Protein AF-A0A951J9G6-F1 (afdb_monomer)

Foldseek 3Di:
DDWPDKDFADDDPRDDPDDTPDIDTDDDDQADAPDDQVVVVVVVVVVVVVVVEDEDQDDDDPVRVVVGVHYDHDDDDDDAHDDFDDCPDPLNVLLLVLLQVLCVVLVHDHDDDDRDDSDDDNCCCACVVVVHDDDDDDLADPPQQVVHPNRDGDVSSVVSVVSSVVSSVPGDDDPDPDD

Sequence (179 aa):
LTVRGMASGNVGPLARNAIPSTAEAVLGVRLVKGNDPAHMLDLVEAHIRRQGYHIVREEPDRGTRLRHAKIARIRRSGGYPAARTSMDLPVVREVTRAAEAAADAAGLGPLVLLPTLGGSLPLYLFTDVMGKPAVIVPVANHDNNQHAPDENLRLANLWYAVDLYAALLTMPGAALPEE

Solvent-accessible surface area (backbone atoms only — not comparable to full-atom values): 11408 Å² total; per-residue (Å²): 120,44,80,78,46,72,52,62,69,60,65,74,97,63,48,67,103,65,84,60,94,57,72,51,72,44,75,44,77,86,67,50,72,90,47,54,52,68,59,55,52,49,54,53,52,52,49,45,42,74,74,60,33,48,77,41,73,57,88,79,50,72,68,55,59,74,75,38,98,38,72,40,71,56,80,86,74,88,78,71,52,38,62,70,49,67,74,81,39,70,60,46,48,50,49,48,52,33,45,46,54,40,30,53,76,71,73,46,72,84,81,86,85,67,78,66,73,96,72,87,71,81,49,32,58,36,45,70,70,64,67,36,84,63,84,88,83,84,53,72,52,96,81,19,36,83,98,47,81,80,56,51,68,54,67,69,38,54,56,48,39,53,52,32,50,51,36,58,75,66,46,84,76,64,80,71,79,81,132

pLDDT: mean 93.14, std 9.07, range [40.97, 98.62]

Mean predicted aligned error: 5.39 Å

Secondary structure (DSSP, 8-state):
-EEEEEE-S--GGG--S---S--EEEEE----TT--HHHHHHHHHHHHHHTTPEEESSPPPHHHHHH-SSEEE-PPPP--PPP---TTSHHHHHHHHHHHHHHHHTT-------S--SS---THIIIIIS---------S-TT--TTSTT----HHHHHHHHHHHHHHHHSPPP-PPP-

Radius of gyration: 24.0 Å; Cα contacts (8 Å, |Δi|>4): 178; chains: 1; bounding box: 55×32×70 Å

Structure (mmCIF, N/CA/C/O backbone):
data_AF-A0A951J9G6-F1
#
_entry.id   AF-A0A951J9G6-F1
#
loop_
_atom_site.group_PDB
_atom_site.id
_atom_site.type_symbol
_atom_site.label_atom_id
_atom_site.label_alt_id
_atom_site.label_comp_id
_atom_site.label_asym_id
_atom_site.label_entity_id
_atom_site.label_seq_id
_atom_site.pdbx_PDB_ins_code
_atom_site.Cartn_x
_atom_site.Cartn_y
_atom_site.Cartn_z
_atom_site.occupancy
_atom_site.B_iso_or_equiv
_atom_site.auth_seq_id
_atom_site.auth_comp_id
_atom_site.auth_asym_id
_atom_site.auth_atom_id
_atom_site.pdbx_PDB_model_num
ATOM 1 N N . LEU A 1 1 ? -0.631 -7.786 9.550 1.00 88.62 1 LEU A N 1
ATOM 2 C CA . LEU A 1 1 ? -1.514 -6.799 10.214 1.00 88.62 1 LEU A CA 1
ATOM 3 C C . LEU A 1 1 ? -0.626 -5.730 10.828 1.00 88.62 1 LEU A C 1
ATOM 5 O O . LEU A 1 1 ? 0.357 -6.096 11.457 1.00 88.62 1 LEU A O 1
ATOM 9 N N . THR A 1 2 ? -0.946 -4.454 10.644 1.00 94.06 2 THR A N 1
ATOM 10 C CA . THR A 1 2 ? -0.148 -3.328 11.151 1.00 94.06 2 THR A CA 1
ATOM 11 C C . THR A 1 2 ? -1.032 -2.412 11.988 1.00 94.06 2 THR A C 1
ATOM 13 O O . THR A 1 2 ? -2.149 -2.107 11.575 1.00 94.06 2 THR A O 1
ATOM 16 N N . VAL A 1 3 ? -0.545 -1.944 13.136 1.00 96.56 3 VAL A N 1
ATOM 17 C CA . VAL A 1 3 ? -1.194 -0.868 13.901 1.00 96.56 3 VAL A CA 1
ATOM 18 C C . VAL A 1 3 ? -0.681 0.459 13.347 1.00 96.56 3 VAL A C 1
ATOM 20 O O . VAL A 1 3 ? 0.501 0.758 13.468 1.00 96.56 3 VAL A O 1
ATOM 23 N N . ARG A 1 4 ? -1.551 1.230 12.689 1.00 94.56 4 ARG A N 1
ATOM 24 C CA . ARG A 1 4 ? -1.211 2.553 12.135 1.00 94.56 4 ARG A CA 1
ATOM 25 C C . ARG A 1 4 ? -1.213 3.643 13.201 1.00 94.56 4 ARG A C 1
ATOM 27 O O . ARG A 1 4 ? -0.534 4.647 13.049 1.00 94.56 4 ARG A O 1
ATOM 34 N N . GLY A 1 5 ? -1.998 3.446 14.252 1.00 96.56 5 GLY A N 1
ATOM 35 C CA . GLY A 1 5 ? -2.093 4.357 15.378 1.00 96.56 5 GLY A CA 1
ATOM 36 C C . GLY A 1 5 ? -2.960 3.759 16.471 1.00 96.56 5 GLY A C 1
ATOM 37 O O . GLY A 1 5 ? -3.804 2.900 16.203 1.00 96.56 5 GLY A O 1
ATOM 38 N N . MET A 1 6 ? -2.736 4.214 17.696 1.00 97.38 6 MET A N 1
ATOM 39 C CA . MET A 1 6 ? -3.552 3.878 18.853 1.00 97.38 6 MET A CA 1
ATOM 40 C C . MET A 1 6 ? -3.601 5.068 19.806 1.00 97.38 6 MET A C 1
ATOM 42 O O . MET A 1 6 ? -2.622 5.802 19.926 1.00 97.38 6 MET A O 1
ATOM 46 N N . ALA A 1 7 ? -4.730 5.253 20.478 1.00 97.06 7 ALA A N 1
ATOM 47 C CA . ALA A 1 7 ? -4.923 6.327 21.440 1.00 97.06 7 ALA A CA 1
ATOM 48 C C . ALA A 1 7 ? -5.828 5.868 22.589 1.00 97.06 7 ALA A C 1
ATOM 50 O O . ALA A 1 7 ? -6.816 5.164 22.374 1.00 97.06 7 ALA A O 1
ATOM 51 N N . SER A 1 8 ? -5.482 6.263 23.815 1.00 97.06 8 SER A N 1
ATOM 52 C CA . SER A 1 8 ? -6.302 6.076 25.014 1.00 97.06 8 SER A CA 1
ATOM 53 C C . SER A 1 8 ? -5.819 7.013 26.118 1.00 97.06 8 SER A C 1
ATOM 55 O O . SER A 1 8 ? -4.628 7.039 26.427 1.00 97.06 8 SER A O 1
ATOM 57 N N . GLY A 1 9 ? -6.742 7.766 26.719 1.00 95.31 9 GLY A N 1
ATOM 58 C CA . GLY A 1 9 ? -6.412 8.738 27.761 1.00 95.31 9 GLY A CA 1
ATOM 59 C C . GLY A 1 9 ? -5.468 9.856 27.295 1.00 95.31 9 GLY A C 1
ATOM 60 O O . GLY A 1 9 ? -5.197 10.022 26.108 1.00 95.31 9 GLY A O 1
ATOM 61 N N . ASN A 1 10 ? -4.979 10.636 28.259 1.00 94.38 10 ASN A N 1
ATOM 62 C CA . ASN A 1 10 ? -4.030 11.725 28.026 1.00 94.38 10 ASN A CA 1
ATOM 63 C C . ASN A 1 10 ? -2.628 11.334 28.505 1.00 94.38 10 ASN A C 1
ATOM 65 O O . ASN A 1 10 ? -2.487 10.615 29.494 1.00 94.38 10 ASN A O 1
ATOM 69 N N . VAL A 1 11 ? -1.599 11.878 27.852 1.00 93.69 11 VAL A N 1
ATOM 70 C CA . VAL A 1 11 ? -0.181 11.633 28.168 1.00 93.69 11 VAL A CA 1
ATOM 71 C C . VAL A 1 11 ? 0.557 12.928 28.527 1.00 93.69 11 VAL A C 1
ATOM 73 O O . VAL A 1 11 ? 0.077 14.031 28.254 1.00 93.69 11 VAL A O 1
ATOM 76 N N . GLY A 1 12 ? 1.739 12.801 29.141 1.00 95.44 12 GLY A N 1
ATOM 77 C CA . GLY A 1 12 ? 2.614 13.934 29.460 1.00 95.44 12 GLY A CA 1
ATOM 78 C C . GLY A 1 12 ? 1.981 14.926 30.451 1.00 95.44 12 GLY A C 1
ATOM 79 O O . GLY A 1 12 ? 1.337 14.490 31.407 1.00 95.44 12 GLY A O 1
ATOM 80 N N . PRO A 1 13 ? 2.111 16.251 30.235 1.00 96.81 13 PRO A N 1
ATOM 81 C CA . PRO A 1 13 ? 1.537 17.275 31.120 1.00 96.81 13 PRO A CA 1
ATOM 82 C C . PRO A 1 13 ? 0.011 17.202 31.297 1.00 96.81 13 PRO A C 1
ATOM 84 O O . PRO A 1 13 ? -0.529 17.796 32.225 1.00 96.81 13 PRO A O 1
ATOM 87 N N . LEU A 1 14 ? -0.695 16.494 30.408 1.00 94.62 14 LEU A N 1
ATOM 88 C CA . LEU A 1 14 ? -2.150 16.326 30.453 1.00 94.62 14 LEU A CA 1
ATOM 89 C C . LEU A 1 14 ? -2.593 15.031 31.159 1.00 94.62 14 LEU A C 1
ATOM 91 O O . LEU A 1 14 ? -3.798 14.761 31.213 1.00 94.62 14 LEU A O 1
ATOM 95 N N . ALA A 1 15 ? -1.654 14.221 31.665 1.00 93.94 15 ALA A N 1
ATOM 96 C CA . ALA A 1 15 ? -1.939 12.952 32.331 1.00 93.94 15 ALA A CA 1
ATOM 97 C C . ALA A 1 15 ? -2.806 13.142 33.590 1.00 93.94 15 ALA A C 1
ATOM 99 O O . ALA A 1 15 ? -2.664 14.114 34.332 1.00 93.94 15 ALA A O 1
ATOM 100 N N . ARG A 1 16 ? -3.729 12.202 33.836 1.00 93.00 16 ARG A N 1
ATOM 101 C CA . ARG A 1 16 ? -4.649 12.222 34.987 1.00 93.00 16 ARG A CA 1
ATOM 102 C C . ARG A 1 16 ? -4.827 10.818 35.563 1.00 93.00 16 ARG A C 1
ATOM 104 O O . ARG A 1 16 ? -4.829 9.848 34.811 1.00 93.00 16 ARG A O 1
ATOM 111 N N . ASN A 1 17 ? -5.085 10.728 36.870 1.00 93.81 17 ASN A N 1
ATOM 112 C CA . ASN A 1 17 ? -5.483 9.491 37.559 1.00 93.81 17 ASN A CA 1
ATOM 113 C C . ASN A 1 17 ? -6.954 9.151 37.260 1.00 93.81 17 ASN A C 1
ATOM 115 O O . ASN A 1 17 ? -7.809 9.190 38.142 1.00 93.81 17 ASN A O 1
ATOM 119 N N . ALA A 1 18 ? -7.263 8.888 35.994 1.00 92.25 18 ALA A N 1
ATOM 120 C CA . ALA A 1 18 ? -8.600 8.560 35.523 1.00 92.25 18 ALA A CA 1
ATOM 121 C C . ALA A 1 18 ? -8.566 7.262 34.714 1.00 92.25 18 ALA A C 1
ATOM 123 O O . ALA A 1 18 ? -7.593 6.987 34.016 1.00 92.25 18 ALA A O 1
ATOM 124 N N . ILE A 1 19 ? -9.647 6.485 34.778 1.00 93.62 19 ILE A N 1
ATOM 125 C CA . ILE A 1 19 ? -9.846 5.326 33.904 1.00 93.62 19 ILE A CA 1
ATOM 126 C C . ILE A 1 19 ? -10.368 5.855 32.558 1.00 93.62 19 ILE A C 1
ATOM 128 O O . ILE A 1 19 ? -11.456 6.440 32.538 1.00 93.62 19 ILE A O 1
ATOM 132 N N . PRO A 1 20 ? -9.638 5.691 31.437 1.00 94.69 20 PRO A N 1
ATOM 133 C CA . PRO A 1 20 ? -10.120 6.133 30.133 1.00 94.69 20 PRO A CA 1
ATOM 134 C C . PRO A 1 20 ? -11.417 5.414 29.758 1.00 94.69 20 PRO A C 1
ATOM 136 O O . PRO A 1 20 ? -11.527 4.196 29.880 1.00 94.69 20 PRO A O 1
ATOM 139 N N . SER A 1 21 ? -12.403 6.167 29.275 1.00 92.62 21 SER A N 1
ATOM 140 C CA . SER A 1 21 ? -13.702 5.615 28.874 1.00 92.62 21 SER A CA 1
ATOM 141 C C . SER A 1 21 ? -13.675 4.929 27.504 1.00 92.62 21 SER A C 1
ATOM 143 O O . SER A 1 21 ? -14.620 4.216 27.159 1.00 92.62 21 SER A O 1
ATOM 145 N N . THR A 1 22 ? -12.619 5.159 26.717 1.00 95.06 22 THR A N 1
ATOM 146 C CA . THR A 1 22 ? -12.421 4.605 25.375 1.00 95.06 22 THR A CA 1
ATOM 147 C C . THR A 1 22 ? -10.939 4.370 25.094 1.00 95.06 22 THR A C 1
ATOM 149 O O . THR A 1 22 ? -10.069 5.024 25.669 1.00 95.06 22 THR A O 1
ATOM 152 N N . ALA A 1 23 ? -10.677 3.437 24.185 1.00 96.62 23 ALA A N 1
ATOM 153 C CA . ALA A 1 23 ? -9.402 3.269 23.510 1.00 96.62 23 ALA A CA 1
ATOM 154 C C . ALA A 1 23 ? -9.696 3.015 22.029 1.00 96.62 23 ALA A C 1
ATOM 156 O O . ALA A 1 23 ? -10.648 2.302 21.700 1.00 96.62 23 ALA A O 1
ATOM 157 N N . GLU A 1 24 ? -8.894 3.592 21.144 1.00 97.19 24 GLU A N 1
ATOM 158 C CA . GLU A 1 24 ? -9.046 3.469 19.698 1.00 97.19 24 GLU A CA 1
ATOM 159 C C . GLU A 1 24 ? -7.742 2.980 19.071 1.00 97.19 24 GLU A C 1
ATOM 161 O O . GLU A 1 24 ? -6.650 3.332 19.518 1.00 97.19 24 GLU A O 1
ATOM 166 N N . ALA A 1 25 ? -7.859 2.157 18.030 1.00 97.06 25 ALA A N 1
ATOM 167 C CA . ALA A 1 25 ? -6.738 1.728 17.213 1.00 97.06 25 ALA A CA 1
ATOM 168 C C . ALA A 1 25 ? -7.148 1.698 15.741 1.00 97.06 25 ALA A C 1
ATOM 170 O O . ALA A 1 25 ? -8.239 1.245 15.394 1.00 97.06 25 ALA A O 1
ATOM 171 N N . VAL A 1 26 ? -6.243 2.141 14.871 1.00 96.94 26 VAL A N 1
ATOM 172 C CA . VAL A 1 26 ? -6.403 2.069 13.417 1.00 96.94 26 VAL A CA 1
ATOM 173 C C . VAL A 1 26 ? -5.521 0.945 12.902 1.00 96.94 26 VAL A C 1
ATOM 175 O O . VAL A 1 26 ? -4.300 0.974 13.064 1.00 96.94 26 VAL A O 1
ATOM 178 N N . LEU A 1 27 ? -6.135 -0.051 12.270 1.00 95.38 27 LEU A N 1
ATOM 179 C CA . LEU A 1 27 ? -5.443 -1.232 11.763 1.00 95.38 27 LEU A CA 1
ATOM 180 C C . LEU A 1 27 ? -5.332 -1.189 10.237 1.00 95.38 27 LEU A C 1
ATOM 182 O O . LEU A 1 27 ? -6.264 -0.795 9.543 1.00 95.38 27 LEU A O 1
ATOM 186 N N . GLY A 1 28 ? -4.187 -1.621 9.715 1.00 94.69 28 GLY A N 1
ATOM 187 C CA . GLY A 1 28 ? -3.950 -1.849 8.294 1.00 94.69 28 GLY A CA 1
ATOM 188 C C . GLY A 1 28 ? -3.744 -3.334 8.001 1.00 94.69 28 GLY A C 1
ATOM 189 O O . GLY A 1 28 ? -2.938 -4.001 8.657 1.00 94.69 28 GLY A O 1
ATOM 190 N N . VAL A 1 29 ? -4.439 -3.852 6.990 1.00 94.38 29 VAL A N 1
ATOM 191 C CA . VAL A 1 29 ? -4.262 -5.221 6.491 1.00 94.38 29 VAL A CA 1
ATOM 192 C C . VAL A 1 29 ? -3.669 -5.141 5.088 1.00 94.38 29 VAL A C 1
ATOM 194 O O . VAL A 1 29 ? -4.336 -4.700 4.158 1.00 94.38 29 VAL A O 1
ATOM 197 N N . ARG A 1 30 ? -2.401 -5.538 4.931 1.00 94.94 30 ARG A N 1
ATOM 198 C CA . ARG A 1 30 ? -1.803 -5.730 3.603 1.00 94.94 30 ARG A CA 1
ATOM 199 C C . ARG A 1 30 ? -2.282 -7.063 3.042 1.00 94.94 30 ARG A C 1
ATOM 201 O O . ARG A 1 30 ? -2.253 -8.065 3.755 1.00 94.94 30 ARG A O 1
ATOM 208 N N . LEU A 1 31 ? -2.723 -7.040 1.792 1.00 95.06 31 LEU A N 1
ATOM 209 C CA . LEU A 1 31 ? -3.252 -8.198 1.081 1.00 95.06 31 LEU A CA 1
ATOM 210 C C . LEU A 1 31 ? -2.220 -8.729 0.091 1.00 95.06 31 LEU A C 1
ATOM 212 O O . LEU A 1 31 ? -1.398 -7.972 -0.426 1.00 95.06 31 LEU A O 1
ATOM 216 N N . VAL A 1 32 ? -2.295 -10.026 -0.189 1.00 94.31 32 VAL A N 1
ATOM 217 C CA . VAL A 1 32 ? -1.560 -10.683 -1.276 1.00 94.31 32 VAL A CA 1
ATOM 218 C C . VAL A 1 32 ? -2.544 -11.245 -2.302 1.00 94.31 32 VAL A C 1
ATOM 220 O O . VAL A 1 32 ? -3.741 -11.357 -2.025 1.00 94.31 32 VAL A O 1
ATOM 223 N N . LYS A 1 33 ? -2.058 -11.570 -3.508 1.00 91.75 33 LYS A N 1
ATOM 224 C CA . LYS A 1 33 ? -2.910 -12.106 -4.581 1.00 91.75 33 LYS A CA 1
ATOM 225 C C . LYS A 1 33 ? -3.667 -13.343 -4.087 1.00 91.75 33 LYS A C 1
ATOM 227 O O . LYS A 1 33 ? -3.072 -14.225 -3.473 1.00 91.75 33 LYS A O 1
ATOM 232 N N . GLY A 1 34 ? -4.970 -13.379 -4.361 1.00 92.38 34 GLY A N 1
ATOM 233 C CA . GLY A 1 34 ? -5.889 -14.419 -3.890 1.00 92.38 34 GLY A CA 1
ATOM 234 C C . GLY A 1 34 ? -6.633 -14.076 -2.596 1.00 92.38 34 GLY A C 1
ATOM 235 O O . GLY A 1 34 ? -7.557 -14.793 -2.230 1.00 92.38 34 GLY A O 1
ATOM 236 N N . ASN A 1 35 ? -6.285 -12.988 -1.899 1.00 95.69 35 ASN A N 1
ATOM 237 C CA . ASN A 1 35 ? -7.109 -12.497 -0.795 1.00 95.69 35 ASN A CA 1
ATOM 238 C C . ASN A 1 35 ? -8.284 -11.660 -1.308 1.00 95.69 35 ASN A C 1
ATOM 240 O O . ASN A 1 35 ? -8.085 -10.712 -2.068 1.00 95.69 35 ASN A O 1
ATOM 244 N N . ASP A 1 36 ? -9.478 -11.951 -0.796 1.00 95.12 36 ASP A N 1
ATOM 245 C CA . ASP A 1 36 ? -10.631 -11.061 -0.900 1.00 95.12 36 ASP A CA 1
ATOM 246 C C . ASP A 1 36 ? -10.616 -10.031 0.255 1.00 95.12 36 ASP A C 1
ATOM 248 O O . ASP A 1 36 ? -10.545 -10.429 1.426 1.00 95.12 36 ASP A O 1
ATOM 252 N N . PRO A 1 37 ? -10.663 -8.712 -0.021 1.00 95.56 37 PRO A N 1
ATOM 253 C CA . PRO A 1 37 ? -10.609 -7.691 1.023 1.00 95.56 37 PRO A CA 1
ATOM 254 C C . PRO A 1 37 ? -11.731 -7.799 2.063 1.00 95.56 37 PRO A C 1
ATOM 256 O O . PRO A 1 37 ? -11.471 -7.614 3.255 1.00 95.56 37 PRO A O 1
ATOM 259 N N . ALA A 1 38 ? -12.964 -8.098 1.640 1.00 94.94 38 ALA A N 1
ATOM 260 C CA . ALA A 1 38 ? -14.106 -8.176 2.546 1.00 94.94 38 ALA A CA 1
ATOM 261 C C . ALA A 1 38 ? -13.969 -9.374 3.493 1.00 94.94 38 ALA A C 1
ATOM 263 O O . ALA A 1 38 ? -14.100 -9.215 4.709 1.00 94.94 38 ALA A O 1
ATOM 264 N N . HIS A 1 39 ? -13.578 -10.528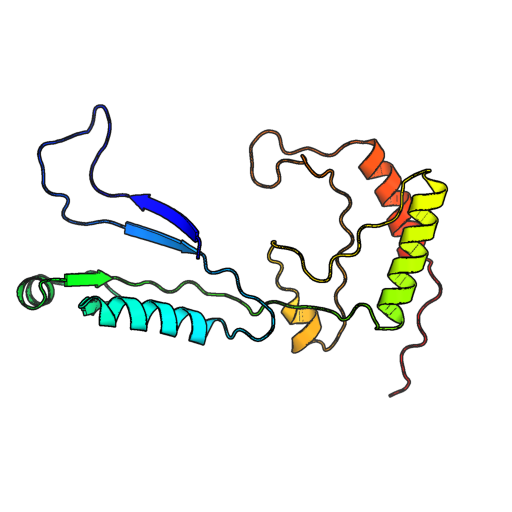 2.958 1.00 96.56 39 HIS A N 1
ATOM 265 C CA . HIS A 1 39 ? -13.309 -11.736 3.723 1.00 96.56 39 HIS A CA 1
ATOM 266 C C . HIS A 1 39 ? -12.219 -11.518 4.777 1.00 96.56 39 HIS A C 1
ATOM 268 O O . HIS A 1 39 ? -12.358 -11.932 5.928 1.00 96.56 39 HIS A O 1
ATOM 274 N N . MET A 1 40 ? -11.141 -10.813 4.428 1.00 96.75 40 MET A N 1
ATOM 275 C CA . MET A 1 40 ? -10.064 -10.532 5.381 1.00 96.75 40 MET A CA 1
ATOM 276 C C . MET A 1 40 ? -10.537 -9.641 6.538 1.00 96.75 40 MET A C 1
ATOM 278 O O . MET A 1 40 ? -10.128 -9.856 7.681 1.00 96.75 40 MET A O 1
ATOM 282 N N . LEU A 1 41 ? -11.437 -8.684 6.285 1.00 95.81 41 LEU A N 1
ATOM 283 C CA . LEU A 1 41 ? -12.081 -7.900 7.346 1.00 95.81 41 LEU A CA 1
ATOM 284 C C . LEU A 1 41 ? -13.035 -8.753 8.194 1.00 95.81 41 LEU A C 1
ATOM 286 O O . LEU A 1 41 ? -13.068 -8.601 9.418 1.00 95.81 41 LEU A O 1
ATOM 290 N N . ASP A 1 42 ? -13.767 -9.681 7.577 1.00 96.56 42 ASP A N 1
ATOM 291 C CA . ASP A 1 42 ? -14.641 -10.614 8.293 1.00 96.56 42 ASP A CA 1
ATOM 292 C C . ASP A 1 42 ? -13.850 -11.501 9.259 1.00 96.56 42 ASP A C 1
ATOM 294 O O . ASP A 1 42 ? -14.275 -11.697 10.400 1.00 96.56 42 ASP A O 1
ATOM 298 N N . LEU A 1 43 ? -12.667 -11.977 8.858 1.00 97.19 43 LEU A N 1
ATOM 299 C CA . LEU A 1 43 ? -11.780 -12.765 9.719 1.00 97.19 43 LEU A CA 1
ATOM 300 C C . LEU A 1 43 ? -11.299 -11.973 10.944 1.00 97.19 43 LEU A C 1
ATOM 302 O O . LEU A 1 43 ? -11.246 -12.525 12.049 1.00 97.19 43 LEU A O 1
ATOM 306 N N . VAL A 1 44 ? -10.991 -10.682 10.774 1.00 96.62 44 VAL A N 1
ATOM 307 C CA . VAL A 1 44 ? -10.616 -9.790 11.883 1.00 96.62 44 VAL A CA 1
ATOM 308 C C . VAL A 1 44 ? -11.787 -9.614 12.850 1.00 96.62 44 VAL A C 1
ATOM 310 O O . VAL A 1 44 ? -11.625 -9.795 14.057 1.00 96.62 44 VAL A O 1
ATOM 313 N N . GLU A 1 45 ? -12.989 -9.331 12.349 1.00 97.19 45 GLU A N 1
ATOM 314 C CA . GLU A 1 45 ? -14.170 -9.197 13.208 1.00 97.19 45 GLU A CA 1
ATOM 315 C C . GLU A 1 45 ? -14.547 -10.512 13.893 1.00 97.19 45 GLU A C 1
ATOM 317 O O . GLU A 1 45 ? -14.926 -10.516 15.063 1.00 97.19 45 GLU A O 1
ATOM 322 N N . ALA A 1 46 ? -14.411 -11.644 13.203 1.00 98.38 46 ALA A N 1
ATOM 323 C CA . ALA A 1 46 ? -14.620 -12.958 13.792 1.00 98.38 46 ALA A CA 1
ATOM 324 C C . ALA A 1 46 ? -13.633 -13.213 14.939 1.00 98.38 46 ALA A C 1
ATOM 326 O O . ALA A 1 46 ? -14.031 -13.730 15.983 1.00 98.38 46 ALA A O 1
ATOM 327 N N . HIS A 1 47 ? -12.366 -12.815 14.787 1.00 98.19 47 HIS A N 1
ATOM 328 C CA . HIS A 1 47 ? -11.396 -12.876 15.878 1.00 98.19 47 HIS A CA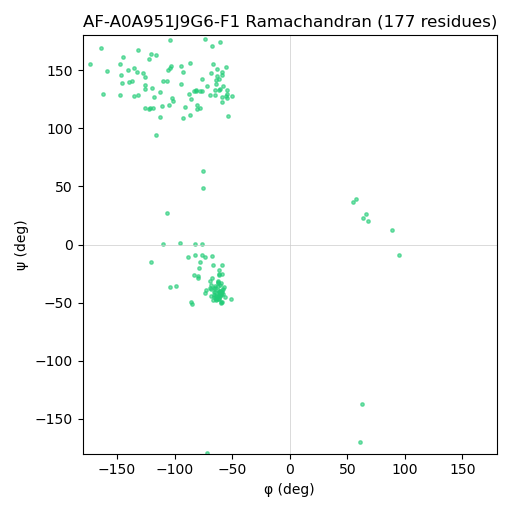 1
ATOM 329 C C . HIS A 1 47 ? -11.821 -11.998 17.063 1.00 98.19 47 HIS A C 1
ATOM 331 O O . HIS A 1 47 ? -11.832 -12.482 18.192 1.00 98.19 47 HIS A O 1
ATOM 337 N N . ILE A 1 48 ? -12.253 -10.757 16.821 1.00 98.00 48 ILE A N 1
ATOM 338 C CA . ILE A 1 48 ? -12.726 -9.844 17.876 1.00 98.00 48 ILE A CA 1
ATOM 339 C C . ILE A 1 48 ? -13.930 -10.435 18.631 1.00 98.00 48 ILE A C 1
ATOM 341 O O . ILE A 1 48 ? -13.951 -10.419 19.864 1.00 98.00 48 ILE A O 1
ATOM 345 N N . ARG A 1 49 ? -14.889 -11.048 17.922 1.00 98.50 49 ARG A N 1
ATOM 346 C CA . ARG A 1 49 ? -16.009 -11.772 18.553 1.00 98.50 49 ARG A CA 1
ATOM 347 C C . ARG A 1 49 ? -15.524 -12.944 19.408 1.00 98.50 49 ARG A C 1
ATOM 349 O O . ARG A 1 49 ? -15.991 -13.095 20.531 1.00 98.50 49 ARG A O 1
ATOM 356 N N . ARG A 1 50 ? -14.557 -13.738 18.927 1.00 98.62 50 ARG A N 1
ATOM 357 C CA . ARG A 1 50 ? -13.964 -14.852 19.699 1.00 98.62 50 ARG A CA 1
ATOM 358 C C . ARG A 1 50 ? -13.260 -14.392 20.979 1.00 98.62 50 ARG A C 1
ATOM 360 O O . ARG A 1 50 ? -13.217 -15.150 21.938 1.00 98.62 50 ARG A O 1
ATOM 367 N N . GLN A 1 51 ? -12.768 -13.153 21.029 1.00 98.31 51 GLN A N 1
ATOM 368 C CA . GLN A 1 51 ? -12.222 -12.540 22.252 1.00 98.31 51 GLN A CA 1
ATOM 369 C C . GLN A 1 51 ? -13.311 -12.079 23.253 1.00 98.31 51 GLN A C 1
ATOM 371 O O . GLN A 1 51 ? -13.003 -11.548 24.329 1.00 98.31 51 GLN A O 1
ATOM 376 N N . GLY A 1 52 ? -14.589 -12.281 22.913 1.00 98.19 52 GLY A N 1
ATOM 377 C CA . GLY A 1 52 ? -15.752 -11.974 23.745 1.00 98.19 52 GLY A CA 1
ATOM 378 C C . GLY A 1 52 ? -16.291 -10.553 23.583 1.00 98.19 52 GLY A C 1
ATOM 379 O O . GLY A 1 52 ? -17.087 -10.120 24.412 1.00 98.19 52 GLY A O 1
ATOM 380 N N . TYR A 1 53 ? -15.859 -9.805 22.563 1.00 98.50 53 TYR A N 1
ATOM 381 C CA . TYR A 1 53 ? -16.364 -8.454 22.317 1.00 98.50 53 TYR A CA 1
ATOM 382 C C . TYR A 1 53 ? -17.704 -8.480 21.583 1.00 98.50 53 TYR A C 1
ATOM 384 O O . TYR A 1 53 ? -17.858 -9.123 20.543 1.00 98.50 53 TYR A O 1
ATOM 392 N N . HIS A 1 54 ? -18.650 -7.691 22.083 1.00 98.38 54 HIS A N 1
ATOM 393 C CA . HIS A 1 54 ? -19.845 -7.313 21.348 1.00 98.38 54 HIS A CA 1
ATOM 394 C C . HIS A 1 54 ? -19.494 -6.204 20.347 1.00 98.38 54 HIS A C 1
ATOM 396 O O . HIS A 1 54 ? -19.043 -5.125 20.737 1.00 98.38 54 HIS A O 1
ATOM 402 N N . ILE A 1 55 ? -19.659 -6.476 19.051 1.00 98.25 55 ILE A N 1
ATOM 403 C CA . ILE A 1 55 ? -19.333 -5.515 17.991 1.00 98.25 55 ILE A CA 1
ATOM 404 C C . ILE A 1 55 ? -20.535 -4.617 17.715 1.00 98.25 55 ILE A C 1
ATOM 406 O O . ILE A 1 55 ? -21.623 -5.111 17.430 1.00 98.25 55 ILE A O 1
ATOM 410 N N . VAL A 1 56 ? -20.300 -3.307 17.705 1.00 98.12 56 VAL A N 1
ATOM 411 C CA . VAL A 1 56 ? -21.261 -2.279 17.279 1.00 98.12 56 VAL A CA 1
ATOM 412 C C . VAL A 1 56 ? -20.680 -1.450 16.131 1.00 98.12 56 VAL A C 1
ATOM 414 O O . VAL A 1 56 ? -19.465 -1.431 15.918 1.00 98.12 56 VAL A O 1
ATOM 417 N N . ARG A 1 57 ? -21.537 -0.773 15.361 1.00 96.62 57 ARG A N 1
ATOM 418 C CA . ARG A 1 57 ? -21.117 0.124 14.262 1.00 96.62 57 ARG A CA 1
ATOM 419 C C . ARG A 1 57 ? -21.115 1.594 14.669 1.00 96.62 57 ARG A C 1
ATOM 421 O O . ARG A 1 57 ? -20.198 2.327 14.304 1.00 96.62 57 ARG A O 1
ATOM 428 N N . GLU A 1 58 ? -22.071 1.968 15.509 1.00 96.00 58 GLU A N 1
ATOM 429 C CA . GLU A 1 58 ? -22.217 3.315 16.055 1.00 96.00 58 GLU A CA 1
ATOM 430 C C . GLU A 1 58 ? -21.752 3.404 17.510 1.00 96.00 58 GLU A C 1
ATOM 432 O O . GLU A 1 58 ? -21.329 2.414 18.112 1.00 96.00 58 GLU A O 1
ATOM 437 N N . GLU A 1 59 ? -21.777 4.615 18.066 1.00 95.88 59 GLU A N 1
ATOM 438 C CA . GLU A 1 59 ? -21.493 4.835 19.483 1.00 95.88 59 GLU A CA 1
ATOM 439 C C . GLU A 1 59 ? -22.488 4.039 20.352 1.00 95.88 59 GLU A C 1
ATOM 441 O O . GLU A 1 59 ? -23.700 4.215 20.201 1.00 95.88 59 GLU A O 1
ATOM 446 N N . PRO A 1 60 ? -22.021 3.146 21.245 1.00 96.19 60 PRO A N 1
ATOM 447 C CA . PRO A 1 60 ? -22.922 2.342 22.057 1.00 96.19 60 PRO A CA 1
ATOM 448 C C . PRO A 1 60 ? -23.646 3.215 23.085 1.00 96.19 60 PRO A C 1
ATOM 450 O O . PRO A 1 60 ? -23.017 3.936 23.869 1.00 96.19 60 PRO A O 1
ATOM 453 N N . ASP A 1 61 ? -24.971 3.095 23.114 1.00 96.19 61 ASP A N 1
ATOM 454 C CA . ASP A 1 61 ? -25.818 3.749 24.106 1.00 96.19 61 ASP A CA 1
ATOM 455 C C . ASP A 1 61 ? -25.613 3.178 25.524 1.00 96.19 61 ASP A C 1
ATOM 457 O O . ASP A 1 61 ? -24.940 2.163 25.749 1.00 96.19 61 ASP A O 1
ATOM 461 N N . ARG A 1 62 ? -26.212 3.840 26.523 1.00 96.56 62 ARG A N 1
ATOM 462 C CA . ARG A 1 62 ? -26.105 3.424 27.929 1.00 96.56 62 ARG A CA 1
ATOM 463 C C . ARG A 1 62 ? -26.618 1.999 28.153 1.00 96.56 62 ARG A C 1
ATOM 465 O O . ARG A 1 62 ? -26.012 1.259 28.922 1.00 96.56 62 ARG A O 1
ATOM 472 N N . GLY A 1 63 ? -27.705 1.605 27.490 1.00 97.81 63 GLY A N 1
ATOM 473 C CA . GLY A 1 63 ? -28.279 0.266 27.636 1.00 97.81 63 GLY A CA 1
ATOM 474 C C . GLY A 1 63 ? -27.326 -0.825 27.148 1.00 97.81 63 GLY A C 1
ATOM 475 O O . GLY A 1 63 ? -27.110 -1.819 27.835 1.00 97.81 63 GLY A O 1
ATOM 476 N N . THR A 1 64 ? -26.698 -0.615 25.994 1.00 97.19 64 THR A N 1
ATOM 477 C CA . THR A 1 64 ? -25.707 -1.522 25.404 1.00 97.19 64 THR A CA 1
ATOM 478 C C . THR A 1 64 ? -24.477 -1.632 26.299 1.00 97.19 64 THR A C 1
ATOM 480 O O . THR A 1 64 ? -24.038 -2.743 26.592 1.00 97.19 64 THR A O 1
ATOM 483 N N . ARG A 1 65 ? -23.982 -0.497 26.813 1.00 96.31 65 ARG A N 1
ATOM 484 C CA . ARG A 1 65 ? -22.857 -0.438 27.765 1.00 96.31 65 ARG A CA 1
ATOM 485 C C . ARG A 1 65 ? -23.126 -1.192 29.069 1.00 96.31 65 ARG A C 1
ATOM 487 O O . ARG A 1 65 ? -22.199 -1.760 29.629 1.00 96.31 65 ARG A O 1
ATOM 494 N N . LEU A 1 66 ? -24.373 -1.223 29.539 1.00 97.19 66 LEU A N 1
ATOM 495 C CA . LEU A 1 66 ? -24.758 -1.967 30.744 1.00 97.19 66 LEU A CA 1
ATOM 496 C C . LEU A 1 66 ? -24.935 -3.474 30.495 1.00 97.19 66 LEU A C 1
ATOM 498 O O . LEU A 1 66 ? -24.719 -4.263 31.408 1.00 97.19 66 LEU A O 1
ATOM 502 N N . ARG A 1 67 ? -25.320 -3.887 29.279 1.00 98.00 67 ARG A N 1
ATOM 503 C CA . ARG A 1 67 ? -25.549 -5.304 28.930 1.00 98.00 67 ARG A CA 1
ATOM 504 C C . ARG A 1 67 ? -24.282 -6.068 28.551 1.00 98.00 67 ARG A C 1
ATOM 506 O O . ARG A 1 67 ? -24.253 -7.288 28.685 1.00 98.00 67 ARG A O 1
ATOM 513 N N . HIS A 1 68 ? -23.258 -5.383 28.046 1.00 97.50 68 HIS A N 1
ATOM 514 C CA . HIS A 1 68 ? -22.058 -6.024 27.510 1.00 97.50 68 HIS A CA 1
ATOM 515 C C . HIS A 1 68 ? -20.795 -5.486 28.184 1.00 97.50 68 HIS A C 1
ATOM 517 O O . HIS A 1 68 ? -20.450 -4.320 28.027 1.00 97.50 68 HIS A O 1
ATOM 523 N N . ALA A 1 69 ? -20.058 -6.362 28.875 1.00 95.81 69 ALA A N 1
ATOM 524 C CA . ALA A 1 69 ? -18.810 -5.994 29.551 1.00 95.81 69 ALA A CA 1
ATOM 525 C C . ALA A 1 69 ? -17.670 -5.630 28.578 1.00 95.81 69 ALA A C 1
ATOM 527 O O . ALA A 1 69 ? -16.799 -4.831 28.913 1.00 95.81 69 ALA A O 1
ATOM 528 N N . LYS A 1 70 ? -17.667 -6.210 27.370 1.00 98.00 70 LYS A N 1
ATOM 529 C CA . LYS A 1 70 ? -16.696 -5.921 26.306 1.00 98.00 70 LYS A CA 1
ATOM 530 C C . LYS A 1 70 ? -17.430 -5.437 25.062 1.00 98.00 70 LYS A C 1
ATOM 532 O O . LYS A 1 70 ? -18.199 -6.195 24.473 1.00 98.00 70 LYS A O 1
ATOM 537 N N . ILE A 1 71 ? -17.166 -4.204 24.639 1.00 98.25 71 ILE A N 1
ATOM 538 C CA . ILE A 1 71 ? -17.747 -3.613 23.428 1.00 98.25 71 ILE A CA 1
ATOM 539 C C . ILE A 1 71 ? -16.621 -3.119 22.529 1.00 98.25 71 ILE A C 1
ATOM 541 O O . ILE A 1 71 ? -15.694 -2.464 22.998 1.00 98.25 71 ILE A O 1
ATOM 545 N N . ALA A 1 72 ? -16.709 -3.430 21.239 1.00 98.06 72 ALA A N 1
ATOM 546 C CA . ALA A 1 72 ? -15.826 -2.891 20.215 1.00 98.06 72 ALA A CA 1
ATOM 547 C C . ALA A 1 72 ? -16.669 -2.185 19.152 1.00 98.06 72 ALA A C 1
ATOM 549 O O . ALA A 1 72 ? -17.462 -2.820 18.455 1.00 98.06 72 ALA A O 1
ATOM 550 N N . ARG A 1 73 ? -16.492 -0.870 19.001 1.00 97.81 73 ARG A N 1
ATOM 551 C CA . ARG A 1 73 ? -17.035 -0.158 17.843 1.00 97.81 73 ARG A CA 1
ATOM 552 C C . ARG A 1 73 ? -16.099 -0.368 16.660 1.00 97.81 73 ARG A C 1
ATOM 554 O O . ARG A 1 73 ? -14.938 0.021 16.734 1.00 97.81 73 ARG A O 1
ATOM 561 N N . ILE A 1 74 ? -16.595 -0.963 15.577 1.00 97.31 74 ILE A N 1
ATOM 562 C CA . ILE A 1 74 ? -15.787 -1.258 14.388 1.00 97.31 74 ILE A CA 1
ATOM 563 C C . ILE A 1 74 ? -16.335 -0.519 13.178 1.00 97.31 74 ILE A C 1
ATOM 565 O O . ILE A 1 74 ? -17.430 -0.815 12.689 1.00 97.31 74 ILE A O 1
ATOM 569 N N . ARG A 1 75 ? -15.504 0.372 12.636 1.00 95.81 75 ARG A N 1
ATOM 570 C CA . ARG A 1 75 ? -15.699 0.998 11.330 1.00 95.81 75 ARG A CA 1
ATOM 571 C C . ARG A 1 75 ? -14.798 0.311 10.315 1.00 95.81 75 ARG A C 1
ATOM 573 O O . ARG A 1 75 ? -13.588 0.243 10.507 1.00 95.81 75 ARG A O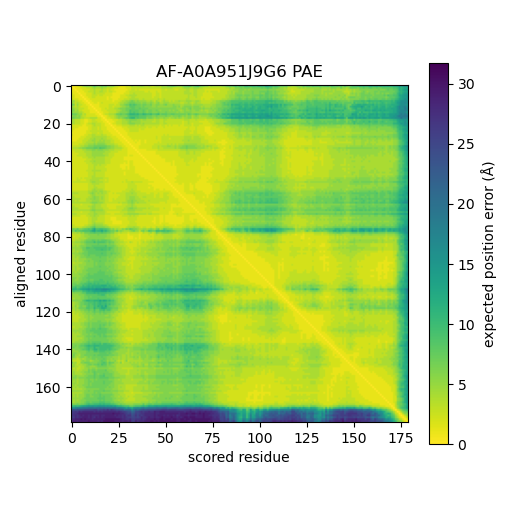 1
ATOM 580 N N . ARG A 1 76 ? -15.395 -0.215 9.247 1.00 93.88 76 ARG A N 1
ATOM 581 C CA . ARG A 1 76 ? -14.638 -0.763 8.120 1.00 93.88 76 ARG A CA 1
ATOM 582 C C . ARG A 1 76 ? -14.240 0.387 7.204 1.00 93.88 76 ARG A C 1
ATOM 584 O O . ARG A 1 76 ? -15.085 1.203 6.848 1.00 93.88 76 ARG A O 1
ATOM 591 N N . SER A 1 77 ? -12.976 0.431 6.808 1.00 87.88 77 SER A N 1
ATOM 592 C CA . SER A 1 77 ? -12.560 1.179 5.624 1.00 87.88 77 SER A CA 1
ATOM 593 C C . SER A 1 77 ? -12.522 0.232 4.431 1.00 87.88 77 SER A C 1
ATOM 595 O O . SER A 1 77 ? -12.307 -0.969 4.603 1.00 87.88 77 SER A O 1
ATOM 597 N N . GLY A 1 78 ? -12.709 0.770 3.228 1.00 86.31 78 GLY A N 1
ATOM 598 C CA . GLY A 1 78 ? -12.561 -0.004 2.000 1.00 86.31 78 GLY A CA 1
ATOM 599 C C . GLY A 1 78 ? -11.154 -0.587 1.826 1.00 86.31 78 GLY A C 1
ATOM 600 O O . GLY A 1 78 ? -10.222 -0.298 2.580 1.00 86.31 78 GLY A O 1
ATOM 601 N N . GLY A 1 79 ? -11.011 -1.401 0.791 1.00 91.25 79 GLY A N 1
ATOM 602 C CA . GLY A 1 79 ? -9.757 -1.991 0.350 1.00 91.25 79 GLY A CA 1
ATOM 603 C C . GLY A 1 79 ? -9.931 -2.531 -1.063 1.00 91.25 79 GLY A C 1
ATOM 604 O O . GLY A 1 79 ? -11.049 -2.594 -1.570 1.00 91.25 79 GLY A O 1
ATOM 605 N N . TYR A 1 80 ? -8.832 -2.908 -1.698 1.00 94.94 80 TYR A N 1
ATOM 606 C CA . TYR A 1 80 ? -8.843 -3.501 -3.029 1.00 94.94 80 TYR A CA 1
ATOM 607 C C . TYR A 1 80 ? -7.912 -4.714 -3.073 1.00 94.94 80 TYR A C 1
ATOM 609 O O . TYR A 1 80 ? -6.960 -4.772 -2.284 1.00 94.94 80 TYR A O 1
ATOM 617 N N . PRO A 1 81 ? -8.192 -5.698 -3.945 1.00 95.50 81 PRO A N 1
ATOM 618 C CA . PRO A 1 81 ? -7.360 -6.886 -4.065 1.00 95.50 81 PRO A CA 1
ATOM 619 C C . PRO A 1 81 ? -5.946 -6.524 -4.527 1.00 95.50 81 PRO A C 1
ATOM 621 O O . PRO A 1 81 ? -5.716 -5.532 -5.224 1.00 95.50 81 PRO A O 1
ATOM 624 N N . ALA A 1 82 ? -4.977 -7.343 -4.127 1.00 95.06 82 ALA A N 1
ATOM 625 C CA . ALA A 1 82 ? -3.609 -7.200 -4.598 1.00 95.06 82 ALA A CA 1
ATOM 626 C C . ALA A 1 82 ? -3.485 -7.724 -6.033 1.00 95.06 82 ALA A C 1
ATOM 628 O O . ALA A 1 82 ? -3.893 -8.849 -6.328 1.00 95.06 82 ALA A O 1
ATOM 629 N N . ALA A 1 83 ? -2.853 -6.938 -6.900 1.00 93.25 83 ALA A N 1
ATOM 630 C CA . ALA A 1 83 ? -2.551 -7.344 -8.265 1.00 93.25 83 ALA A CA 1
ATOM 631 C C . ALA A 1 83 ? -1.152 -7.965 -8.362 1.00 93.25 83 ALA A C 1
ATOM 633 O O . ALA A 1 83 ? -0.223 -7.574 -7.653 1.00 93.25 83 ALA A O 1
ATOM 634 N N . ARG A 1 84 ? -0.995 -8.918 -9.283 1.00 92.81 84 ARG A N 1
ATOM 635 C CA . ARG A 1 84 ? 0.309 -9.437 -9.714 1.00 92.81 84 ARG A CA 1
ATOM 636 C C . ARG A 1 84 ? 0.237 -9.825 -11.181 1.00 92.81 84 ARG A C 1
ATOM 638 O O . ARG A 1 84 ? -0.622 -10.632 -11.551 1.00 92.81 84 ARG A O 1
ATOM 645 N N . THR A 1 85 ? 1.196 -9.322 -11.944 1.00 94.50 85 THR A N 1
ATOM 646 C CA . THR A 1 85 ? 1.463 -9.691 -13.336 1.00 94.50 85 THR A CA 1
ATOM 647 C C . THR A 1 85 ? 2.530 -10.786 -13.373 1.00 94.50 85 THR A C 1
ATOM 649 O O . THR A 1 85 ? 3.487 -10.735 -12.601 1.00 94.50 85 THR A O 1
ATOM 652 N N . SER A 1 86 ? 2.360 -11.805 -14.222 1.00 93.31 86 SER A N 1
ATOM 653 C CA . SER A 1 86 ? 3.381 -12.849 -14.390 1.00 93.31 86 SER A CA 1
ATOM 654 C C . SER A 1 86 ? 4.595 -12.299 -15.141 1.00 93.31 86 SER A C 1
ATOM 656 O O . SER A 1 86 ? 4.427 -11.627 -16.157 1.00 93.31 86 SER A O 1
ATOM 658 N N . MET A 1 87 ? 5.804 -12.622 -14.674 1.00 92.81 87 MET A N 1
ATOM 659 C CA . MET A 1 87 ? 7.054 -12.249 -15.354 1.00 92.81 87 MET A CA 1
ATOM 660 C C . MET A 1 87 ? 7.316 -13.076 -16.621 1.00 92.81 87 MET A C 1
ATOM 662 O O . MET A 1 87 ? 8.170 -12.722 -17.428 1.00 92.81 87 MET A O 1
ATOM 666 N N . ASP A 1 88 ? 6.547 -14.145 -16.834 1.00 93.75 88 ASP A N 1
ATOM 667 C CA . ASP A 1 88 ? 6.655 -14.986 -18.026 1.00 93.75 88 ASP A CA 1
ATOM 668 C C . ASP A 1 88 ? 5.916 -14.439 -19.247 1.00 93.75 88 ASP A C 1
ATOM 670 O O . ASP A 1 88 ? 6.076 -14.974 -20.345 1.00 93.75 88 ASP A O 1
ATOM 674 N N . LEU A 1 89 ? 5.107 -13.388 -19.0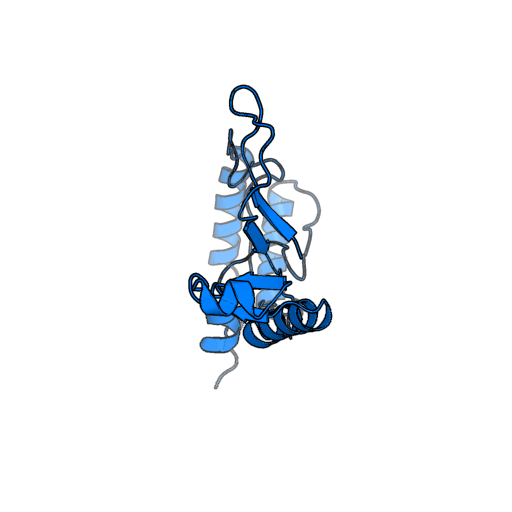82 1.00 94.25 89 LEU A N 1
ATOM 675 C CA . LEU A 1 89 ? 4.377 -12.804 -20.202 1.00 94.25 89 LEU A CA 1
ATOM 676 C C . LEU A 1 89 ? 5.356 -12.222 -21.236 1.00 94.25 89 LEU A C 1
ATOM 678 O O . LEU A 1 89 ? 6.294 -11.527 -20.838 1.00 94.25 89 LEU A O 1
ATOM 682 N N . PRO A 1 90 ? 5.115 -12.415 -22.549 1.00 93.62 90 PRO A N 1
ATOM 683 C CA . PRO A 1 90 ? 5.987 -11.885 -23.600 1.00 93.62 90 PRO A CA 1
ATOM 684 C C . PRO A 1 90 ? 6.276 -10.386 -23.452 1.00 93.62 90 PRO A C 1
ATOM 686 O O . PRO A 1 90 ? 7.437 -9.988 -23.428 1.00 93.62 90 PRO A O 1
ATOM 689 N N . VAL A 1 91 ? 5.236 -9.580 -23.213 1.00 92.25 91 VAL A N 1
ATOM 690 C CA . VAL A 1 91 ? 5.368 -8.129 -22.998 1.00 92.25 91 VAL A CA 1
ATOM 691 C C . VAL A 1 91 ? 6.201 -7.780 -21.760 1.00 92.25 91 VAL A C 1
ATOM 693 O O . VAL A 1 91 ? 6.931 -6.797 -21.762 1.00 92.25 91 VAL A O 1
ATOM 696 N N . VAL A 1 92 ? 6.149 -8.593 -20.698 1.00 94.44 92 VAL A N 1
ATOM 697 C CA . VAL A 1 92 ? 6.958 -8.348 -19.494 1.00 94.44 92 VAL A CA 1
ATOM 698 C C . VAL A 1 92 ? 8.421 -8.676 -19.768 1.00 94.44 92 VAL A C 1
ATOM 700 O O . VAL A 1 92 ? 9.290 -7.909 -19.374 1.00 94.44 92 VAL A O 1
ATOM 703 N N . ARG A 1 93 ? 8.699 -9.753 -20.512 1.00 94.25 93 ARG A N 1
ATOM 704 C CA . ARG A 1 93 ? 10.061 -10.091 -20.951 1.00 94.25 93 ARG A CA 1
ATOM 705 C C . ARG A 1 93 ? 10.651 -9.013 -21.864 1.00 94.25 93 ARG A C 1
ATOM 707 O O . ARG A 1 93 ? 11.841 -8.739 -21.780 1.00 94.25 93 ARG A O 1
ATOM 714 N N . GLU A 1 94 ? 9.843 -8.387 -22.716 1.00 94.12 94 GLU A N 1
ATOM 715 C CA . GLU A 1 94 ? 10.268 -7.244 -23.536 1.00 94.12 94 GLU A CA 1
ATOM 716 C C . GLU A 1 94 ? 10.587 -6.007 -22.701 1.00 94.12 94 GLU A C 1
ATOM 718 O O . GLU A 1 94 ? 11.671 -5.449 -22.860 1.00 94.12 94 GLU A O 1
ATOM 723 N N . VAL A 1 95 ? 9.703 -5.642 -21.767 1.00 95.50 95 VAL A N 1
ATOM 724 C CA . VAL A 1 95 ? 9.945 -4.552 -20.809 1.00 95.50 95 VAL A CA 1
ATOM 725 C C . VAL A 1 95 ? 11.231 -4.798 -20.020 1.00 95.50 95 VAL A C 1
ATOM 727 O O . VAL A 1 95 ? 12.048 -3.890 -19.889 1.00 95.50 95 VAL A O 1
ATOM 730 N N . THR A 1 96 ? 11.445 -6.024 -19.532 1.00 95.06 96 THR A N 1
ATOM 731 C CA . THR A 1 96 ? 12.672 -6.408 -18.823 1.00 95.06 96 THR A CA 1
ATOM 732 C C . THR A 1 96 ? 13.904 -6.218 -19.703 1.00 95.06 96 THR A C 1
ATOM 734 O O . THR A 1 96 ? 14.823 -5.532 -19.274 1.00 95.06 96 THR A O 1
ATOM 737 N N . ARG A 1 97 ? 13.907 -6.723 -20.944 1.00 95.06 97 ARG A N 1
ATOM 738 C CA . ARG A 1 97 ? 15.047 -6.559 -21.866 1.00 95.06 97 ARG A CA 1
ATOM 739 C C . ARG A 1 97 ? 15.347 -5.096 -22.189 1.00 95.06 97 ARG A C 1
ATOM 741 O O . ARG A 1 97 ? 16.509 -4.706 -22.230 1.00 95.06 97 ARG A O 1
ATOM 748 N N . ALA A 1 98 ? 14.316 -4.286 -22.429 1.00 95.44 98 ALA A N 1
ATOM 749 C CA . ALA A 1 98 ? 14.488 -2.861 -22.706 1.00 95.44 98 ALA A CA 1
ATOM 750 C C . ALA A 1 98 ? 15.066 -2.116 -21.491 1.00 95.44 98 ALA A C 1
ATOM 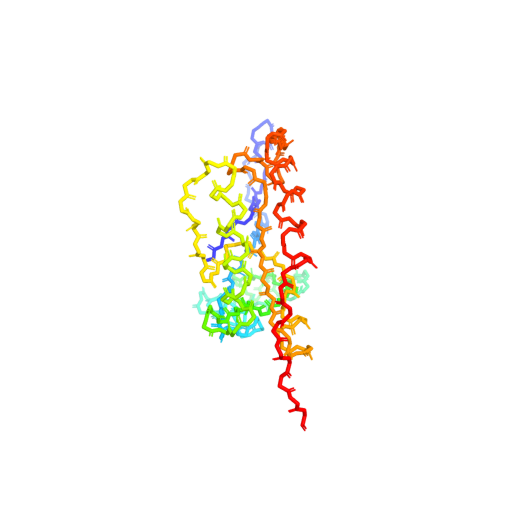752 O O . ALA A 1 98 ? 15.960 -1.283 -21.640 1.00 95.44 98 ALA A O 1
ATOM 753 N N . ALA A 1 99 ? 14.605 -2.455 -20.285 1.00 95.94 99 ALA A N 1
ATOM 754 C CA . ALA A 1 99 ? 15.134 -1.892 -19.050 1.00 95.94 99 ALA A CA 1
ATOM 755 C C . ALA A 1 99 ? 16.571 -2.359 -18.749 1.00 95.94 99 ALA A C 1
ATOM 757 O O . ALA A 1 99 ? 17.371 -1.560 -18.270 1.00 95.94 99 ALA A O 1
ATOM 758 N N . GLU A 1 100 ? 16.913 -3.619 -19.041 1.00 95.50 100 GLU A N 1
ATOM 759 C CA . GLU A 1 100 ? 18.277 -4.154 -18.905 1.00 95.50 100 GLU A CA 1
ATOM 760 C C . GLU A 1 100 ? 19.240 -3.414 -19.835 1.00 95.50 100 GLU A C 1
ATOM 762 O O . GLU A 1 100 ? 20.268 -2.924 -19.380 1.00 95.50 100 GLU A O 1
ATOM 767 N N . ALA A 1 101 ? 18.864 -3.220 -21.103 1.00 94.00 101 ALA A N 1
ATOM 768 C CA . ALA A 1 101 ? 19.680 -2.473 -22.058 1.00 94.00 101 ALA A CA 1
ATOM 769 C C . ALA A 1 101 ? 19.927 -1.018 -21.616 1.00 94.00 101 ALA A C 1
ATOM 771 O O . ALA A 1 101 ? 21.039 -0.507 -21.758 1.00 94.00 101 ALA A O 1
ATOM 772 N N . ALA A 1 102 ? 18.910 -0.351 -21.056 1.00 94.88 102 ALA A N 1
ATOM 773 C CA . ALA A 1 102 ? 19.061 0.996 -20.508 1.00 94.88 102 ALA A CA 1
ATOM 774 C C . ALA A 1 102 ? 19.988 1.019 -19.278 1.00 94.88 102 ALA A C 1
ATOM 776 O O . ALA A 1 102 ? 20.820 1.919 -19.150 1.00 94.88 102 ALA A O 1
ATOM 777 N N . ALA A 1 103 ? 19.873 0.030 -18.387 1.00 94.81 103 ALA A N 1
ATOM 778 C CA . ALA A 1 103 ? 20.739 -0.104 -17.219 1.00 94.81 103 ALA A CA 1
ATOM 779 C C . ALA A 1 103 ? 22.204 -0.345 -17.619 1.00 94.81 103 ALA A C 1
ATOM 781 O O . ALA A 1 103 ? 23.088 0.352 -17.118 1.00 94.81 103 ALA A O 1
ATOM 782 N N . ASP A 1 104 ? 22.449 -1.251 -18.567 1.00 94.88 104 ASP A N 1
ATOM 783 C CA . ASP A 1 104 ? 23.783 -1.551 -19.094 1.00 94.88 104 ASP A CA 1
ATOM 784 C C . ASP A 1 104 ? 24.421 -0.311 -19.740 1.00 94.88 104 ASP A C 1
ATOM 786 O O . ASP A 1 104 ? 25.578 0.014 -19.463 1.00 94.88 104 ASP A O 1
ATOM 790 N N . ALA A 1 105 ? 23.657 0.436 -20.548 1.00 94.19 105 ALA A N 1
ATOM 791 C CA . ALA A 1 105 ? 24.119 1.679 -21.172 1.00 94.19 105 ALA A CA 1
ATOM 792 C C . ALA A 1 105 ? 24.483 2.763 -20.140 1.00 94.19 105 ALA A C 1
ATOM 794 O O . ALA A 1 105 ? 25.410 3.544 -20.358 1.00 94.19 105 ALA A O 1
ATOM 795 N N . ALA A 1 106 ? 23.788 2.786 -19.001 1.00 94.12 106 ALA A N 1
ATOM 796 C CA . ALA A 1 106 ? 24.074 3.676 -17.880 1.00 94.12 106 ALA A CA 1
ATOM 797 C C . ALA A 1 106 ? 25.197 3.160 -16.953 1.00 94.12 106 ALA A C 1
ATOM 799 O O . ALA A 1 106 ? 25.520 3.818 -15.960 1.00 94.12 106 ALA A O 1
ATOM 800 N N . GLY A 1 107 ? 25.794 1.997 -17.246 1.00 94.56 107 GLY A N 1
ATOM 801 C CA . GLY A 1 107 ? 26.817 1.371 -16.405 1.00 94.56 107 GLY A CA 1
ATOM 802 C C . GLY A 1 107 ? 26.284 0.907 -15.046 1.00 94.56 107 GLY A C 1
ATOM 803 O O . GLY A 1 107 ? 27.031 0.871 -14.065 1.00 94.56 107 GLY A O 1
ATOM 804 N N . LEU A 1 108 ? 24.987 0.604 -14.965 1.00 89.94 108 LEU A N 1
ATOM 805 C CA . LEU A 1 108 ? 24.344 0.065 -13.773 1.00 89.94 108 LEU A CA 1
ATOM 806 C C . LEU A 1 108 ? 24.471 -1.464 -13.743 1.00 89.94 108 LEU A C 1
ATOM 808 O O . LEU A 1 108 ? 24.667 -2.117 -14.762 1.00 89.94 108 LEU A O 1
ATOM 812 N N . GLY A 1 109 ? 24.393 -2.037 -12.541 1.00 88.12 109 GLY A N 1
ATOM 813 C CA . GLY A 1 109 ? 24.382 -3.488 -12.359 1.00 88.12 109 GLY A CA 1
ATOM 814 C C . GLY A 1 109 ? 23.065 -4.140 -12.809 1.00 88.12 109 GLY A C 1
ATOM 815 O O . GLY A 1 109 ? 22.137 -3.446 -13.230 1.00 88.12 109 GLY A O 1
ATOM 816 N N . PRO A 1 110 ? 22.950 -5.473 -12.663 1.00 91.50 110 PRO A N 1
ATOM 817 C CA . PRO A 1 110 ? 21.766 -6.210 -13.090 1.00 91.50 110 PRO A CA 1
ATOM 818 C C . PRO A 1 110 ? 20.496 -5.708 -12.395 1.00 91.50 110 PRO A C 1
ATOM 820 O O . PRO A 1 110 ? 20.511 -5.348 -11.212 1.00 91.50 110 PRO A O 1
ATOM 823 N N . LEU A 1 111 ? 19.378 -5.737 -13.124 1.00 92.50 111 LEU A N 1
ATOM 824 C CA . LEU A 1 111 ? 18.080 -5.354 -12.579 1.00 92.50 111 LEU A CA 1
ATOM 825 C C . LEU A 1 111 ? 17.642 -6.287 -11.448 1.00 92.50 111 LEU A C 1
ATOM 827 O O . LEU A 1 111 ? 17.810 -7.506 -11.499 1.00 92.50 111 LEU A O 1
ATOM 831 N N . VAL A 1 112 ? 16.966 -5.709 -10.456 1.00 92.19 112 VAL A N 1
ATOM 832 C CA . VAL A 1 112 ? 16.238 -6.475 -9.443 1.00 92.19 112 VAL A CA 1
ATOM 833 C C . VAL A 1 112 ? 14.795 -6.645 -9.906 1.00 92.19 112 VAL A C 1
ATOM 835 O O . VAL A 1 112 ? 14.010 -5.697 -9.899 1.00 92.19 112 VAL A O 1
ATOM 838 N N . LEU A 1 113 ? 14.431 -7.869 -10.287 1.00 93.44 113 LEU A N 1
ATOM 839 C CA . LEU A 1 113 ? 13.071 -8.209 -10.700 1.00 93.44 113 LEU A CA 1
ATOM 840 C C . LEU A 1 113 ? 12.251 -8.674 -9.495 1.00 93.44 113 LEU A C 1
ATOM 842 O O . LEU A 1 113 ? 12.569 -9.675 -8.851 1.00 93.44 113 LEU A O 1
ATOM 846 N N . LEU A 1 114 ? 11.177 -7.946 -9.188 1.00 93.00 114 LEU A N 1
ATOM 847 C CA . LEU A 1 114 ? 10.317 -8.230 -8.042 1.00 93.00 114 LEU A CA 1
ATOM 848 C C . LEU A 1 114 ? 8.941 -8.724 -8.512 1.00 93.00 114 LEU A C 1
ATOM 850 O O . LEU A 1 114 ? 8.207 -7.960 -9.139 1.00 93.00 114 LEU A O 1
ATOM 854 N N . PRO A 1 115 ? 8.520 -9.954 -8.144 1.00 88.69 115 PRO A N 1
ATOM 855 C CA . PRO A 1 115 ? 7.182 -10.452 -8.469 1.00 88.69 115 PRO A CA 1
ATOM 856 C C . PRO A 1 115 ? 6.052 -9.621 -7.845 1.00 88.69 115 PRO A C 1
ATOM 858 O O . PRO A 1 115 ? 4.900 -9.721 -8.256 1.00 88.69 115 PRO A O 1
ATOM 861 N N . THR A 1 116 ? 6.336 -8.882 -6.772 1.00 89.62 116 THR A N 1
ATOM 862 C CA . THR A 1 116 ? 5.382 -8.008 -6.086 1.00 89.62 116 THR A CA 1
ATOM 863 C C . THR A 1 116 ? 6.138 -6.957 -5.281 1.00 89.62 116 THR A C 1
ATOM 865 O O . THR A 1 116 ? 7.215 -7.236 -4.757 1.00 89.62 116 THR A O 1
ATOM 868 N N . LEU A 1 117 ? 5.546 -5.774 -5.128 1.00 89.19 117 LEU A N 1
ATOM 869 C CA . LEU A 1 117 ? 6.029 -4.729 -4.223 1.00 89.19 117 LEU A CA 1
ATOM 870 C C . LEU A 1 117 ? 5.162 -4.687 -2.958 1.00 89.19 117 LEU A C 1
ATOM 872 O O . LEU A 1 117 ? 3.993 -5.067 -2.993 1.00 89.19 117 LEU A O 1
ATOM 876 N N . GLY A 1 118 ? 5.727 -4.222 -1.838 1.00 88.38 118 GLY A N 1
ATOM 877 C CA . GLY A 1 118 ? 5.004 -4.078 -0.562 1.00 88.38 118 GLY A CA 1
ATOM 878 C C . GLY A 1 118 ? 4.065 -2.863 -0.496 1.00 88.38 118 GLY A C 1
ATOM 879 O O . GLY A 1 118 ? 3.296 -2.716 0.459 1.00 88.38 118 GLY A O 1
ATOM 880 N N . GLY A 1 119 ? 4.136 -1.984 -1.500 1.00 88.75 119 GLY A N 1
ATOM 881 C CA . GLY A 1 119 ? 3.249 -0.837 -1.661 1.00 88.75 119 GLY A CA 1
ATOM 882 C C . GLY A 1 119 ? 1.842 -1.232 -2.112 1.00 88.75 119 GLY A C 1
ATOM 883 O O . GLY A 1 119 ? 1.541 -2.396 -2.368 1.00 88.75 119 GLY A O 1
ATOM 884 N N . SER A 1 120 ? 0.956 -0.245 -2.216 1.00 90.75 120 SER A N 1
ATOM 885 C CA . SER A 1 120 ? -0.363 -0.460 -2.811 1.00 90.75 120 SER A CA 1
ATOM 886 C C . SER A 1 120 ? -0.657 0.620 -3.837 1.00 90.75 120 SER A C 1
ATOM 888 O O . SER A 1 120 ? -0.536 1.808 -3.560 1.00 90.75 120 SER A O 1
ATOM 890 N N . LEU A 1 121 ? -1.044 0.157 -5.018 1.00 92.94 121 LEU A N 1
ATOM 891 C CA . LEU A 1 121 ? -1.592 0.921 -6.124 1.00 92.94 121 LEU A CA 1
ATOM 892 C C . LEU A 1 121 ? -2.835 0.154 -6.592 1.00 92.94 121 LEU A C 1
ATOM 894 O O . LEU A 1 121 ? -2.838 -1.079 -6.496 1.00 92.94 121 LEU A O 1
ATOM 898 N N . PRO A 1 122 ? -3.879 0.821 -7.108 1.00 94.00 122 PRO A N 1
ATOM 899 C CA . PRO A 1 122 ? -5.113 0.171 -7.548 1.00 94.00 122 PRO A CA 1
ATOM 900 C C . PRO A 1 122 ? -4.935 -0.563 -8.895 1.00 94.00 122 PRO A C 1
ATOM 902 O O . PRO A 1 122 ? -5.735 -0.418 -9.813 1.00 94.00 122 PRO A O 1
ATOM 905 N N . LEU A 1 123 ? -3.875 -1.368 -9.025 1.00 95.31 123 LEU A N 1
ATOM 906 C CA . LEU A 1 123 ? -3.503 -2.069 -10.255 1.00 95.31 123 LEU A CA 1
ATOM 907 C C . LEU A 1 123 ? -4.511 -3.147 -10.671 1.00 95.31 123 LEU A C 1
ATOM 909 O O . LEU A 1 123 ? -4.527 -3.531 -11.835 1.00 95.31 123 LEU A O 1
ATOM 913 N N . TYR A 1 124 ? -5.374 -3.596 -9.754 1.00 94.38 124 TYR A N 1
ATOM 914 C CA . TYR A 1 124 ? -6.469 -4.524 -10.060 1.00 94.38 124 TYR A CA 1
ATOM 915 C C . TYR A 1 124 ? -7.432 -3.963 -11.121 1.00 94.38 124 TYR A C 1
ATOM 917 O O . TYR A 1 124 ? -8.041 -4.722 -11.868 1.00 94.38 124 TYR A O 1
ATOM 925 N N . LEU A 1 125 ? -7.527 -2.634 -11.252 1.00 96.25 125 LEU A N 1
ATOM 926 C CA . LEU A 1 125 ? -8.281 -1.996 -12.334 1.00 96.25 125 LEU A CA 1
ATOM 927 C C . LEU A 1 125 ? -7.700 -2.347 -13.714 1.00 96.25 125 LEU A C 1
ATOM 929 O O . LEU A 1 125 ? -8.433 -2.458 -14.688 1.00 96.25 125 LEU A O 1
ATOM 933 N N . PHE A 1 126 ? -6.390 -2.564 -13.807 1.00 95.62 126 PHE A N 1
ATOM 934 C CA . PHE A 1 126 ? -5.746 -3.000 -15.043 1.00 95.62 126 PHE A CA 1
ATOM 935 C C . PHE A 1 126 ? -5.813 -4.515 -15.191 1.00 95.62 126 PHE A C 1
ATOM 937 O O . PHE A 1 126 ? -6.285 -5.001 -16.216 1.00 95.62 126 PHE A O 1
ATOM 944 N N . THR A 1 127 ? -5.402 -5.260 -14.162 1.00 93.69 127 THR A N 1
ATOM 945 C CA . THR A 1 127 ? -5.270 -6.718 -14.273 1.00 93.69 127 THR A CA 1
ATOM 946 C C . THR A 1 127 ? -6.605 -7.444 -14.300 1.00 93.69 127 THR A C 1
ATOM 948 O O . THR A 1 127 ? -6.765 -8.364 -15.096 1.00 93.69 127 THR A O 1
ATOM 951 N N . ASP A 1 128 ? -7.559 -7.030 -13.469 1.00 92.75 128 ASP A N 1
ATOM 952 C CA . ASP A 1 128 ? -8.785 -7.791 -13.221 1.00 92.75 128 ASP A CA 1
ATOM 953 C C . ASP A 1 128 ? -9.975 -7.169 -13.960 1.00 92.75 128 ASP A C 1
ATOM 955 O O . ASP A 1 128 ? -10.818 -7.893 -14.480 1.00 92.75 128 ASP A O 1
ATOM 959 N N . VAL A 1 129 ? -10.034 -5.832 -14.045 1.00 95.25 129 VAL A N 1
ATOM 960 C CA . VAL A 1 129 ? -11.126 -5.128 -14.744 1.00 95.25 129 VAL A CA 1
ATOM 961 C C . VAL A 1 129 ? -10.841 -4.989 -16.240 1.00 95.25 129 VAL A C 1
ATOM 963 O O . VAL A 1 129 ? -11.694 -5.333 -17.051 1.00 95.25 129 VAL A O 1
ATOM 966 N N . MET A 1 130 ? -9.653 -4.510 -16.629 1.00 96.50 130 MET A N 1
ATOM 967 C CA . MET A 1 130 ? -9.289 -4.358 -18.049 1.00 96.50 130 MET A CA 1
ATOM 968 C C . MET A 1 130 ? -8.654 -5.615 -18.666 1.00 96.50 130 MET A C 1
ATOM 970 O O . MET A 1 130 ? -8.463 -5.663 -19.881 1.00 96.50 130 MET A O 1
ATOM 974 N N . GLY A 1 131 ? -8.293 -6.619 -17.860 1.00 94.44 131 GLY A N 1
ATOM 975 C CA . GLY A 1 131 ? -7.619 -7.828 -18.344 1.00 94.44 131 GLY A CA 1
ATOM 976 C C . GLY A 1 131 ? -6.233 -7.562 -18.947 1.00 94.44 131 GLY A C 1
ATOM 977 O O . GLY A 1 131 ? -5.764 -8.335 -19.781 1.00 94.44 131 GLY A O 1
ATOM 978 N N . LYS A 1 132 ? -5.579 -6.452 -18.578 1.00 94.69 132 LYS A N 1
ATOM 979 C CA . LYS A 1 132 ? -4.270 -6.043 -19.106 1.00 94.69 132 LYS A CA 1
ATOM 980 C C . LYS A 1 132 ? -3.174 -6.174 -18.041 1.00 94.69 132 LYS A C 1
ATOM 982 O O . LYS A 1 132 ? -3.402 -5.845 -16.876 1.00 94.69 132 LYS A O 1
ATOM 987 N N . PRO A 1 133 ? -1.964 -6.626 -18.412 1.00 94.44 133 PRO A N 1
ATOM 988 C CA . PRO A 1 133 ? -0.844 -6.675 -17.482 1.00 94.44 133 PRO A CA 1
ATOM 989 C C . PRO A 1 133 ? -0.453 -5.265 -17.027 1.00 94.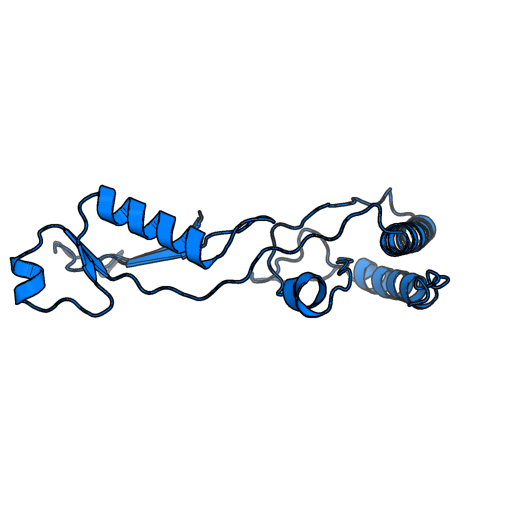44 133 PRO A C 1
ATOM 991 O O . PRO A 1 133 ? -0.430 -4.329 -17.821 1.00 94.44 133 PRO A O 1
ATOM 994 N N . ALA A 1 134 ? -0.098 -5.132 -15.750 1.00 94.38 134 ALA A N 1
ATOM 995 C CA . ALA A 1 134 ? 0.465 -3.907 -15.189 1.00 94.38 134 ALA A CA 1
ATOM 996 C C . ALA A 1 134 ? 1.883 -4.177 -14.678 1.00 94.38 134 ALA A C 1
ATOM 998 O O . ALA A 1 134 ? 2.093 -5.102 -13.886 1.00 94.38 134 ALA A O 1
ATOM 999 N N . VAL A 1 135 ? 2.848 -3.375 -15.120 1.00 94.81 135 VAL A N 1
ATOM 1000 C CA . VAL A 1 135 ? 4.256 -3.466 -14.715 1.00 94.81 135 VAL A CA 1
ATOM 1001 C C . VAL A 1 135 ? 4.653 -2.148 -14.063 1.00 94.81 135 VAL A C 1
ATOM 1003 O O . VAL A 1 135 ? 4.317 -1.081 -14.567 1.00 94.81 135 VAL A O 1
ATOM 1006 N N . ILE A 1 136 ? 5.343 -2.222 -12.926 1.00 94.69 136 ILE A N 1
ATOM 1007 C CA . ILE A 1 136 ? 5.879 -1.047 -12.236 1.00 94.69 136 ILE A CA 1
ATOM 1008 C C . ILE A 1 136 ? 7.368 -0.967 -12.545 1.00 94.69 136 ILE A C 1
ATOM 1010 O O . ILE A 1 136 ? 8.099 -1.917 -12.272 1.00 94.69 136 ILE A O 1
ATOM 1014 N N . VAL A 1 137 ? 7.805 0.183 -13.053 1.00 94.62 137 VAL A N 1
ATOM 1015 C CA . VAL A 1 137 ? 9.217 0.491 -13.294 1.00 94.62 137 VAL A CA 1
ATOM 1016 C C . VAL A 1 137 ? 9.614 1.668 -12.393 1.00 94.62 137 VAL A C 1
ATOM 1018 O O . VAL A 1 137 ? 9.335 2.824 -12.728 1.00 94.62 137 VAL A O 1
ATOM 1021 N N . PRO A 1 138 ? 10.178 1.402 -11.200 1.00 92.50 138 PRO A N 1
ATOM 1022 C CA . PRO A 1 138 ? 10.529 2.450 -10.252 1.00 92.50 138 PRO A CA 1
ATOM 1023 C C . PRO A 1 138 ? 11.807 3.175 -10.683 1.00 92.50 138 PRO A C 1
ATOM 1025 O O . PRO A 1 138 ? 12.756 2.552 -11.148 1.00 92.50 138 PRO A O 1
ATOM 1028 N N . VAL A 1 139 ? 11.843 4.491 -10.468 1.00 93.12 139 VAL A N 1
ATOM 1029 C CA . VAL A 1 139 ? 13.028 5.325 -10.754 1.00 93.12 139 VAL A CA 1
ATOM 1030 C C . VAL A 1 139 ? 13.568 6.052 -9.529 1.00 93.12 139 VAL A C 1
ATOM 1032 O O . VAL A 1 139 ? 14.702 6.519 -9.536 1.00 93.12 139 VAL A O 1
ATOM 1035 N N . ALA A 1 140 ? 12.791 6.134 -8.451 1.00 93.81 140 ALA A N 1
ATOM 1036 C CA . ALA A 1 140 ? 13.244 6.765 -7.222 1.00 93.81 140 ALA A CA 1
ATOM 1037 C C . ALA A 1 140 ? 14.349 5.943 -6.536 1.00 93.81 140 ALA A C 1
ATOM 1039 O O . ALA A 1 140 ? 14.366 4.713 -6.607 1.00 93.81 140 ALA A O 1
ATOM 1040 N N . ASN A 1 141 ? 15.271 6.627 -5.857 1.00 94.06 141 ASN A N 1
ATOM 1041 C CA . ASN A 1 141 ? 16.277 5.988 -5.010 1.00 94.06 141 ASN A CA 1
ATOM 1042 C C . ASN A 1 141 ? 15.627 5.314 -3.788 1.00 94.06 141 ASN A C 1
ATOM 1044 O O . ASN A 1 141 ? 14.530 5.676 -3.371 1.00 94.06 141 ASN A O 1
ATOM 1048 N N . HIS A 1 142 ? 16.297 4.304 -3.229 1.00 91.88 142 HIS A N 1
ATOM 1049 C CA . HIS A 1 142 ? 15.784 3.496 -2.112 1.00 91.88 142 HIS A CA 1
ATOM 1050 C C . HIS A 1 142 ? 15.517 4.289 -0.816 1.00 91.88 142 HIS A C 1
ATOM 1052 O O . HIS A 1 142 ? 14.685 3.888 -0.009 1.00 91.88 142 HIS A O 1
ATOM 1058 N N . ASP A 1 143 ? 16.210 5.411 -0.645 1.00 95.38 143 ASP A N 1
ATOM 1059 C CA . ASP A 1 143 ? 16.200 6.342 0.485 1.00 95.38 143 ASP A CA 1
ATOM 1060 C C . ASP A 1 143 ? 15.463 7.653 0.147 1.00 95.38 143 ASP A C 1
ATOM 1062 O O . ASP A 1 143 ? 15.742 8.712 0.706 1.00 95.38 143 ASP A O 1
ATOM 1066 N N . ASN A 1 144 ? 14.504 7.592 -0.782 1.00 96.94 144 ASN A N 1
ATOM 1067 C CA . ASN A 1 144 ? 13.727 8.755 -1.214 1.00 96.94 144 ASN A CA 1
ATOM 1068 C C . ASN A 1 144 ? 12.779 9.319 -0.144 1.00 96.94 144 ASN A C 1
ATOM 1070 O O . ASN A 1 144 ? 12.217 10.374 -0.383 1.00 96.94 144 ASN A O 1
ATOM 1074 N N . ASN A 1 145 ? 12.570 8.637 0.991 1.00 95.44 145 ASN A N 1
ATOM 1075 C CA . ASN A 1 145 ? 11.657 9.042 2.070 1.00 95.44 145 ASN A CA 1
ATOM 1076 C C . ASN A 1 145 ? 10.201 9.312 1.638 1.00 95.44 145 ASN A C 1
ATOM 1078 O O . ASN A 1 145 ? 9.544 10.193 2.186 1.00 95.44 145 ASN A O 1
ATOM 1082 N N . GLN A 1 146 ? 9.659 8.542 0.693 1.00 93.12 146 GLN A N 1
ATOM 1083 C CA . GLN A 1 146 ? 8.290 8.720 0.209 1.00 93.12 146 GLN A CA 1
ATOM 1084 C C . GLN A 1 146 ? 7.280 8.689 1.367 1.00 93.12 146 GLN A C 1
ATOM 1086 O O . GLN A 1 146 ? 7.220 7.720 2.130 1.00 93.12 146 GLN A O 1
ATOM 1091 N N . HIS A 1 147 ? 6.454 9.737 1.462 1.00 93.12 147 HIS A N 1
ATOM 1092 C CA . HIS A 1 147 ? 5.510 9.980 2.567 1.00 93.12 147 HIS A CA 1
ATOM 1093 C C . HIS A 1 147 ? 6.143 10.319 3.930 1.00 93.12 147 HIS A C 1
ATOM 1095 O O . HIS A 1 147 ? 5.477 10.195 4.963 1.00 93.12 147 HIS A O 1
ATOM 1101 N N . ALA A 1 148 ? 7.396 10.760 3.957 1.00 95.81 148 ALA A N 1
ATOM 1102 C CA . ALA A 1 148 ? 8.096 11.215 5.152 1.00 95.81 148 ALA A CA 1
ATOM 1103 C C . ALA A 1 148 ? 8.804 12.564 4.893 1.00 95.81 148 ALA A C 1
ATOM 1105 O O . ALA A 1 148 ? 8.875 13.012 3.748 1.00 95.81 148 ALA A O 1
ATOM 1106 N N . PRO A 1 149 ? 9.278 13.267 5.942 1.00 97.56 149 PRO A N 1
ATOM 1107 C CA . PRO A 1 149 ? 10.114 14.452 5.763 1.00 97.56 149 PRO A CA 1
ATOM 1108 C C . PRO A 1 149 ? 11.354 14.163 4.909 1.00 97.56 149 PRO A C 1
ATOM 1110 O O . PRO A 1 149 ? 11.855 13.039 4.891 1.00 97.56 149 PRO A O 1
ATOM 1113 N N . ASP A 1 150 ? 11.850 15.200 4.234 1.00 97.19 150 ASP A N 1
ATOM 1114 C CA . ASP A 1 150 ? 13.017 15.131 3.348 1.00 97.19 150 ASP A CA 1
ATOM 1115 C C . ASP A 1 150 ? 12.858 14.110 2.203 1.00 97.19 150 ASP A C 1
ATOM 1117 O O . ASP A 1 150 ? 13.799 13.399 1.830 1.00 97.19 150 ASP A O 1
ATOM 1121 N N . GLU A 1 151 ? 11.644 14.044 1.641 1.00 98.25 151 GLU A N 1
ATOM 1122 C CA . GLU A 1 151 ? 11.367 13.300 0.411 1.00 98.25 151 GLU A CA 1
ATOM 1123 C C . GLU A 1 151 ? 12.244 13.833 -0.736 1.00 98.25 151 GLU A C 1
ATOM 1125 O O . GLU A 1 151 ? 12.297 15.041 -0.980 1.00 98.25 151 GLU A O 1
ATOM 1130 N N . ASN A 1 152 ? 12.977 12.951 -1.420 1.00 97.75 152 ASN A N 1
ATOM 1131 C CA . ASN A 1 152 ? 14.032 13.348 -2.353 1.00 97.75 152 ASN A CA 1
ATOM 1132 C C . ASN A 1 152 ? 14.156 12.423 -3.573 1.00 97.75 152 ASN A C 1
ATOM 1134 O O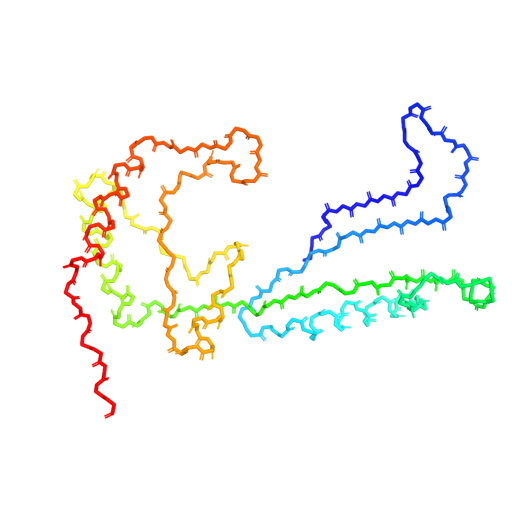 . ASN A 1 152 ? 13.722 11.275 -3.565 1.00 97.75 152 ASN A O 1
ATOM 1138 N N . LEU A 1 153 ? 14.803 12.936 -4.622 1.00 97.88 153 LEU A N 1
ATOM 1139 C CA . LEU A 1 153 ? 15.194 12.172 -5.802 1.00 97.88 153 LEU A CA 1
ATOM 1140 C C . LEU A 1 153 ? 16.630 12.521 -6.193 1.00 97.88 153 LEU A C 1
ATOM 1142 O O . LEU A 1 153 ? 16.960 13.690 -6.409 1.00 97.88 153 LEU A O 1
ATOM 1146 N N . ARG A 1 154 ? 17.487 11.511 -6.359 1.00 97.00 154 ARG A N 1
ATOM 1147 C CA . ARG A 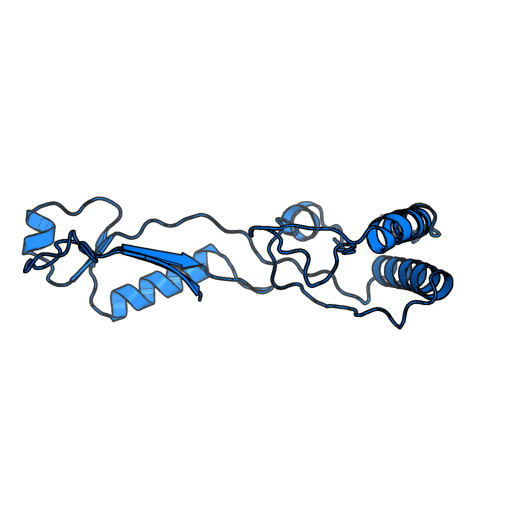1 154 ? 18.831 11.715 -6.913 1.00 97.00 154 ARG A CA 1
ATOM 1148 C C . ARG A 1 154 ? 18.737 12.193 -8.367 1.00 97.00 154 ARG A C 1
ATOM 1150 O O . ARG A 1 154 ? 18.128 11.528 -9.196 1.00 97.00 154 ARG A O 1
ATOM 1157 N N . LEU A 1 155 ? 19.422 13.283 -8.723 1.00 97.25 155 LEU A N 1
ATOM 1158 C CA . LEU A 1 155 ? 19.398 13.813 -10.100 1.00 97.25 155 LEU A CA 1
ATOM 1159 C C . LEU A 1 155 ? 19.849 12.791 -11.155 1.00 97.25 155 LEU A C 1
ATOM 1161 O O . LEU A 1 155 ? 19.273 12.729 -12.234 1.00 97.25 155 LEU A O 1
ATOM 1165 N N . ALA A 1 156 ? 20.834 11.947 -10.838 1.00 95.31 156 ALA A N 1
ATOM 1166 C CA . ALA A 1 156 ? 21.250 10.864 -11.732 1.00 95.31 156 ALA A CA 1
ATOM 1167 C C . ALA A 1 156 ? 20.107 9.872 -12.024 1.00 95.31 156 ALA A C 1
ATOM 1169 O O . ALA A 1 156 ? 19.989 9.401 -13.149 1.00 95.31 156 ALA A O 1
ATOM 1170 N N . ASN A 1 157 ? 19.232 9.607 -11.047 1.00 96.00 157 ASN A N 1
ATOM 1171 C CA . ASN A 1 157 ? 18.055 8.767 -11.249 1.00 96.00 157 ASN A CA 1
ATOM 1172 C C . ASN A 1 157 ? 17.025 9.434 -12.163 1.00 96.00 157 ASN A C 1
ATOM 1174 O O . ASN A 1 157 ? 16.374 8.735 -12.928 1.00 96.00 157 ASN A O 1
ATOM 1178 N N . LEU A 1 158 ? 16.880 10.763 -12.106 1.00 96.44 158 LEU A N 1
ATOM 1179 C CA . LEU A 1 158 ? 16.007 11.494 -13.027 1.00 96.44 158 LEU A CA 1
ATOM 1180 C C . LEU A 1 158 ? 16.500 11.366 -14.473 1.00 96.44 158 LEU A C 1
ATOM 1182 O O . LEU A 1 158 ? 15.708 11.056 -15.355 1.00 96.44 158 LEU A O 1
ATOM 1186 N N . TRP A 1 159 ? 17.796 11.564 -14.719 1.00 96.06 159 TRP A N 1
ATOM 1187 C CA . TRP A 1 159 ? 18.356 11.431 -16.068 1.00 96.06 159 TRP A CA 1
ATOM 1188 C C . TRP A 1 159 ? 18.282 9.994 -16.578 1.00 96.06 159 TRP A C 1
ATOM 1190 O O . TRP A 1 159 ? 17.782 9.764 -17.673 1.00 96.06 159 TRP A O 1
ATOM 1200 N N . TYR A 1 160 ? 18.642 9.023 -15.737 1.00 95.94 160 TYR A N 1
ATOM 1201 C CA . TYR A 1 160 ? 18.460 7.610 -16.058 1.00 95.94 160 TYR A CA 1
ATOM 1202 C C . TYR A 1 160 ? 16.992 7.262 -16.348 1.00 95.94 160 TYR A C 1
ATOM 1204 O O . TYR A 1 160 ? 16.712 6.492 -17.260 1.00 95.94 160 TYR A O 1
ATOM 1212 N N . ALA A 1 161 ? 16.038 7.847 -15.615 1.00 96.88 161 ALA A N 1
ATOM 1213 C CA . ALA A 1 161 ? 14.618 7.651 -15.881 1.00 96.88 161 ALA A CA 1
ATOM 1214 C C . ALA A 1 161 ? 14.232 8.116 -17.288 1.00 96.88 161 ALA A C 1
ATOM 1216 O O . ALA A 1 161 ? 13.461 7.430 -17.949 1.00 96.88 161 ALA A O 1
ATOM 1217 N N . VAL A 1 162 ? 14.759 9.250 -17.757 1.00 96.62 162 VAL A N 1
ATOM 1218 C CA . VAL A 1 162 ? 14.483 9.739 -19.116 1.00 96.62 162 VAL A CA 1
ATOM 1219 C C . VAL A 1 162 ? 14.922 8.703 -20.152 1.00 96.62 162 VAL A C 1
ATOM 1221 O O . VAL A 1 162 ? 14.114 8.323 -20.998 1.00 96.62 162 VAL A O 1
ATOM 1224 N N . ASP A 1 163 ? 16.146 8.188 -20.035 1.00 95.62 163 ASP A N 1
ATOM 1225 C CA . ASP A 1 163 ? 16.683 7.185 -20.962 1.00 95.62 163 ASP A CA 1
ATOM 1226 C C . ASP A 1 163 ? 15.924 5.851 -20.872 1.00 95.62 163 ASP A C 1
ATOM 1228 O O . ASP A 1 163 ? 15.547 5.267 -21.889 1.00 95.62 163 ASP A O 1
ATOM 1232 N N . LEU A 1 164 ? 15.622 5.399 -19.651 1.00 96.94 164 LEU A N 1
ATOM 1233 C CA . LEU A 1 164 ? 14.851 4.185 -19.393 1.00 96.94 164 LEU A CA 1
ATOM 1234 C C . LEU A 1 164 ? 13.453 4.264 -20.011 1.00 96.94 164 LEU A C 1
ATOM 1236 O O . LEU A 1 164 ? 13.038 3.353 -20.723 1.00 96.94 164 LEU A O 1
ATOM 1240 N N . TYR A 1 165 ? 12.713 5.347 -19.766 1.00 96.94 165 TYR A N 1
ATOM 1241 C CA . TYR A 1 165 ? 11.375 5.504 -20.332 1.00 96.94 165 TYR A CA 1
ATOM 1242 C C . TYR A 1 165 ? 11.417 5.714 -21.848 1.00 96.94 165 TYR A C 1
ATOM 1244 O O . TYR A 1 165 ? 10.513 5.237 -22.530 1.00 96.94 165 TYR A O 1
ATOM 1252 N N . ALA A 1 166 ? 12.461 6.340 -22.402 1.00 95.62 166 ALA A N 1
ATOM 1253 C CA . ALA A 1 166 ? 12.651 6.392 -23.849 1.00 95.62 166 ALA A CA 1
ATOM 1254 C C . ALA A 1 166 ? 12.823 4.982 -24.440 1.00 95.62 166 ALA A C 1
ATOM 1256 O O . ALA A 1 166 ? 12.125 4.639 -25.397 1.00 95.62 166 ALA A O 1
ATOM 1257 N N . ALA A 1 167 ? 13.666 4.137 -23.837 1.00 94.88 167 ALA A N 1
ATOM 1258 C CA . ALA A 1 167 ? 13.838 2.741 -24.244 1.00 94.88 167 ALA A CA 1
ATOM 1259 C C . ALA A 1 167 ? 12.528 1.941 -24.143 1.00 94.88 167 ALA A C 1
ATOM 1261 O O . ALA A 1 167 ? 12.173 1.223 -25.072 1.00 94.88 167 ALA A O 1
ATOM 1262 N N . LEU A 1 168 ? 11.764 2.106 -23.059 1.00 95.69 168 LEU A N 1
ATOM 1263 C CA . LEU A 1 168 ? 10.475 1.428 -22.874 1.00 95.69 168 LEU A CA 1
ATOM 1264 C C . LEU A 1 168 ? 9.403 1.873 -23.878 1.00 95.69 168 LEU A C 1
ATOM 1266 O O . LEU A 1 168 ? 8.607 1.055 -24.325 1.00 95.69 168 LEU A O 1
ATOM 1270 N N . LEU A 1 169 ? 9.360 3.159 -24.234 1.00 94.12 169 LEU A N 1
ATOM 1271 C CA . LEU A 1 169 ? 8.372 3.701 -25.174 1.00 94.12 169 LEU A CA 1
ATOM 1272 C C . LEU A 1 169 ? 8.714 3.410 -26.641 1.00 94.12 169 LEU A C 1
ATOM 1274 O O . LEU A 1 169 ? 7.835 3.484 -27.495 1.00 94.12 169 LEU A O 1
ATOM 1278 N N . THR A 1 170 ? 9.978 3.099 -26.931 1.00 93.00 170 THR A N 1
ATOM 1279 C CA . THR A 1 170 ? 10.479 2.813 -28.286 1.00 93.00 170 THR A CA 1
ATOM 1280 C C . THR A 1 170 ? 10.844 1.349 -28.504 1.00 93.00 170 THR A C 1
ATOM 1282 O O . THR A 1 170 ? 11.263 0.983 -29.605 1.00 93.00 170 THR A O 1
ATOM 1285 N N . MET A 1 171 ? 10.674 0.497 -27.488 1.00 89.88 171 MET A N 1
ATOM 1286 C CA . MET A 1 171 ? 10.910 -0.936 -27.624 1.00 89.88 171 MET A CA 1
ATOM 1287 C C . MET A 1 171 ? 10.004 -1.522 -28.720 1.00 89.88 171 MET A C 1
ATOM 1289 O O . MET A 1 171 ? 8.879 -1.045 -28.909 1.00 89.88 171 MET A O 1
ATOM 1293 N N . PRO A 1 172 ? 10.454 -2.564 -29.440 1.00 79.81 172 PRO A N 1
ATOM 1294 C CA . PRO A 1 172 ? 9.601 -3.260 -30.393 1.00 79.81 172 PRO A CA 1
ATOM 1295 C C . PRO A 1 172 ? 8.337 -3.730 -29.673 1.00 79.81 172 PRO A C 1
ATOM 1297 O O . PRO A 1 172 ? 8.434 -4.356 -28.620 1.00 79.81 172 PRO A O 1
ATOM 1300 N N . GLY A 1 173 ? 7.159 -3.404 -30.204 1.00 69.25 173 GLY A N 1
ATOM 1301 C CA . GLY A 1 173 ? 5.917 -3.851 -29.587 1.00 69.25 173 GLY A CA 1
ATOM 1302 C C . GLY A 1 173 ? 5.806 -5.373 -29.640 1.00 69.25 173 GLY A C 1
ATOM 1303 O O . GLY A 1 173 ? 5.997 -5.960 -30.708 1.00 69.25 173 GLY A O 1
ATOM 1304 N N . ALA A 1 174 ? 5.442 -6.004 -28.522 1.00 58.12 174 ALA A N 1
ATOM 1305 C CA . ALA A 1 174 ? 4.904 -7.357 -28.535 1.00 58.12 174 ALA A CA 1
ATOM 1306 C C . ALA A 1 174 ? 3.780 -7.404 -29.569 1.00 58.12 174 ALA A C 1
ATOM 1308 O O . ALA A 1 174 ? 2.850 -6.592 -29.504 1.00 58.12 174 ALA A O 1
ATOM 1309 N N . ALA A 1 175 ? 3.832 -8.364 -30.494 1.00 51.28 175 ALA A N 1
ATOM 1310 C CA . ALA A 1 175 ? 2.651 -8.715 -31.264 1.00 51.28 175 ALA A CA 1
ATOM 1311 C C . ALA A 1 175 ? 1.532 -9.015 -30.255 1.00 51.28 175 ALA A C 1
ATOM 1313 O O . ALA A 1 175 ? 1.623 -9.971 -29.478 1.00 51.28 175 ALA A O 1
ATOM 1314 N N . LEU A 1 176 ? 0.520 -8.147 -30.196 1.00 48.41 176 LEU A N 1
ATOM 1315 C CA . LEU A 1 176 ? -0.691 -8.453 -29.452 1.00 48.41 176 LEU A CA 1
ATOM 1316 C C . LEU A 1 176 ? -1.290 -9.699 -30.119 1.00 48.41 176 LEU A C 1
ATOM 1318 O O . LEU A 1 176 ? -1.325 -9.737 -31.351 1.00 48.41 176 LEU A O 1
ATOM 1322 N N . PRO A 1 177 ? -1.699 -10.729 -29.359 1.00 47.03 177 PRO A N 1
ATOM 1323 C CA . PRO A 1 177 ? -2.400 -11.853 -29.959 1.00 47.03 177 PRO A CA 1
ATOM 1324 C C . PRO A 1 177 ? -3.613 -11.313 -30.725 1.00 47.03 177 PRO A C 1
ATOM 1326 O O . PRO A 1 177 ? -4.354 -10.489 -30.183 1.00 47.03 177 PRO A O 1
ATOM 1329 N N . GLU A 1 178 ? -3.757 -11.727 -31.986 1.00 40.97 178 GLU A N 1
ATOM 1330 C CA . GLU A 1 178 ? -4.976 -11.479 -32.759 1.00 40.97 178 GLU A CA 1
ATOM 1331 C C . GLU A 1 178 ? -6.163 -12.096 -32.001 1.00 40.97 178 GLU A C 1
ATOM 1333 O O . GLU A 1 178 ? -6.028 -13.182 -31.426 1.00 40.97 178 GLU A O 1
ATOM 1338 N N . GLU A 1 179 ? -7.273 -11.353 -31.930 1.00 42.09 179 GLU A N 1
ATOM 1339 C CA . GLU A 1 179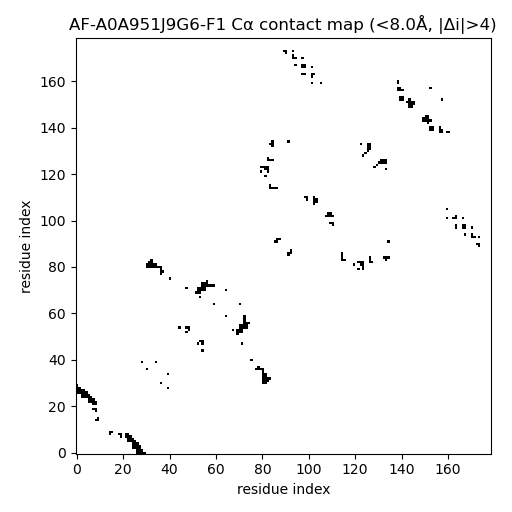 ? -8.529 -11.791 -31.297 1.00 42.09 179 GLU A CA 1
ATOM 1340 C C . GLU A 1 179 ? -9.146 -13.012 -31.991 1.00 42.09 179 GLU A C 1
ATOM 1342 O O . GLU A 1 179 ? -9.116 -13.071 -33.242 1.00 42.09 179 GLU A O 1
#